Protein AF-A0A094ZV57-F1 (afdb_monomer_lite)

InterPro domains:
  IPR001372 Dynein light chain, type 1/2 [PF01221] (10-72)
  IPR001372 Dynein light chain, type 1/2 [PF01221] (74-136)
  IPR001372 Dynein light chain, type 1/2 [PF01221] (148-206)
  IPR001372 Dynein light chain, type 1/2 [PTHR11886] (74-136)
  IPR001372 Dynein light chain, type 1/2 [SM01375] (4-69)
  IPR001372 Dynein light chain, type 1/2 [SM01375] (70-136)
  IPR001372 Dynein light chain, type 1/2 [SM01375] (144-217)
  IPR037177 Dynein light chain superfamily [G3DSA:3.30.740.10] (4-72)
  IPR037177 Dynein light chain superfamily [G3DSA:3.30.740.10] (73-140)
  IPR037177 Dyne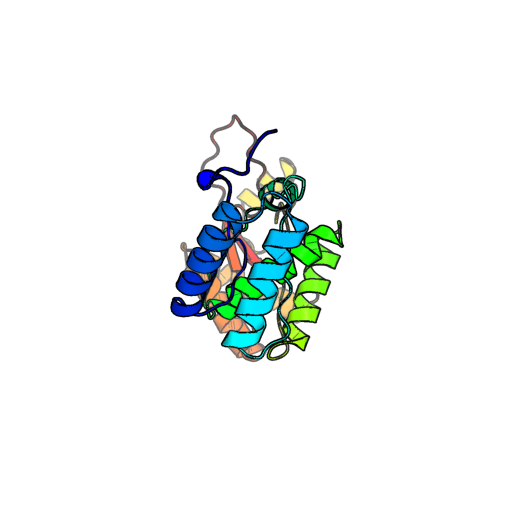in light chain superfamily [G3DSA:3.30.740.10] (144-224)
  IPR037177 Dynein light chain superfamily [SSF54648] (6-69)
  IPR037177 Dynein light chain superfamily [SSF54648] (68-136)
  IPR037177 Dynein light chain superfamily [SSF54648] (143-209)

Radius of gyration: 25.22 Å; chains: 1; bounding box: 66×38×66 Å

Foldseek 3Di:
DDQDDPVNDDPDDDPDPPVVVVVLNVLLVVLSVPDRDQVSSQVSSQVVSCVVPVDNDGGGGDPPPPCVVVVVDDDDDPDDPDDPVVVVVLVVLLVVLVVVDPDQVSSQVSSLVVCVVPHPHDDGGGGDPFPDDDDDPVNVVVCVVDPWDDDPDDPDDPVVVVVLRVQLSVLVVVDPDQVSSQVSSQVVCCVVPNRDDGWGKDQGRGDDPPPDDDDDGDSDIDIDD

Organism: Schistosoma haematobium (NCBI:txid6185)

Structure (mmCIF, N/CA/C/O backbone):
data_AF-A0A094ZV57-F1
#
_entry.id   AF-A0A094ZV57-F1
#
loop_
_atom_site.group_PDB
_atom_site.id
_atom_site.type_symbol
_atom_site.label_atom_id
_atom_site.label_alt_id
_atom_site.label_comp_id
_atom_site.label_asym_id
_atom_site.label_entity_id
_atom_site.label_seq_id
_atom_site.pdbx_PDB_ins_code
_atom_site.Cartn_x
_atom_site.Cartn_y
_atom_site.Cartn_z
_atom_site.occupancy
_atom_site.B_iso_or_equiv
_atom_site.auth_seq_id
_atom_site.auth_comp_id
_atom_site.auth_asym_id
_atom_site.auth_atom_id
_atom_site.pdbx_PDB_model_num
ATOM 1 N N . MET A 1 1 ? 16.647 7.684 -41.191 1.00 35.81 1 MET A N 1
ATOM 2 C CA . MET A 1 1 ? 16.929 6.859 -39.999 1.00 35.81 1 MET A CA 1
ATOM 3 C C . MET A 1 1 ? 16.888 7.771 -38.785 1.00 35.81 1 MET A C 1
ATOM 5 O O . MET A 1 1 ? 17.666 8.713 -38.724 1.00 35.81 1 MET A O 1
ATOM 9 N N . VAL A 1 2 ? 15.904 7.596 -37.900 1.00 41.75 2 VAL A N 1
ATOM 10 C CA . VAL A 1 2 ? 15.752 8.442 -36.704 1.00 41.75 2 VAL A CA 1
ATOM 11 C C . VAL A 1 2 ? 16.671 7.876 -35.622 1.00 41.75 2 VAL A C 1
ATOM 13 O O . VAL A 1 2 ? 16.374 6.833 -35.033 1.00 41.75 2 VAL A O 1
ATOM 16 N N . GLY A 1 3 ? 17.827 8.516 -35.438 1.00 44.94 3 GLY A N 1
ATOM 17 C CA . GLY A 1 3 ? 18.770 8.198 -34.366 1.00 44.94 3 GLY A CA 1
ATOM 18 C C . GLY A 1 3 ? 18.161 8.488 -32.993 1.00 44.94 3 GLY A C 1
ATOM 19 O O . GLY A 1 3 ? 17.380 9.428 -32.846 1.00 44.94 3 GLY A O 1
ATOM 20 N N . ILE A 1 4 ? 18.499 7.659 -32.005 1.00 48.25 4 ILE A N 1
ATOM 21 C CA . ILE A 1 4 ? 18.080 7.826 -30.606 1.00 48.25 4 ILE A CA 1
ATOM 22 C C . ILE A 1 4 ? 18.728 9.110 -30.078 1.00 48.25 4 ILE A C 1
ATOM 24 O O . ILE A 1 4 ? 19.955 9.231 -30.099 1.00 48.25 4 ILE A O 1
ATOM 28 N N . LYS A 1 5 ? 17.936 10.093 -29.634 1.00 53.34 5 LYS A N 1
ATOM 29 C CA . LYS A 1 5 ? 18.487 11.325 -29.059 1.00 53.34 5 LYS A CA 1
ATOM 30 C C . LYS A 1 5 ? 18.813 11.096 -27.587 1.00 53.34 5 LYS A C 1
ATOM 32 O O . LYS A 1 5 ? 18.112 10.388 -26.875 1.00 53.34 5 LYS A O 1
ATOM 37 N N . GLN A 1 6 ? 19.866 11.751 -27.102 1.00 46.97 6 GLN A N 1
ATOM 38 C CA . GLN A 1 6 ? 20.296 11.672 -25.698 1.00 46.97 6 GLN A CA 1
ATOM 39 C C . GLN A 1 6 ? 19.201 12.107 -24.699 1.00 46.97 6 GLN A C 1
ATOM 41 O O . GLN A 1 6 ? 19.226 11.685 -23.545 1.00 46.97 6 GLN A O 1
ATOM 46 N N . SER A 1 7 ? 18.240 12.923 -25.144 1.00 47.16 7 SER A N 1
ATOM 47 C CA . SER A 1 7 ? 17.055 13.349 -24.389 1.00 47.16 7 SER A CA 1
ATOM 48 C C . SER A 1 7 ? 16.054 12.231 -24.099 1.00 47.16 7 SER A C 1
ATOM 50 O O . SER A 1 7 ? 15.241 12.379 -23.193 1.00 47.16 7 SER A O 1
ATOM 52 N N . ASP A 1 8 ? 16.116 11.125 -24.840 1.00 49.31 8 ASP A N 1
ATOM 53 C CA . ASP A 1 8 ? 15.083 10.083 -24.836 1.00 49.31 8 ASP A CA 1
ATOM 54 C C . ASP A 1 8 ? 15.436 8.943 -23.860 1.00 49.31 8 ASP A C 1
ATOM 56 O O . ASP A 1 8 ? 14.748 7.928 -23.767 1.00 49.31 8 ASP A O 1
ATOM 60 N N . MET A 1 9 ? 16.536 9.101 -23.116 1.00 52.50 9 MET A N 1
ATOM 61 C CA . MET A 1 9 ? 17.065 8.100 -22.198 1.00 52.50 9 MET A CA 1
ATOM 62 C C . MET A 1 9 ? 16.491 8.287 -20.790 1.00 52.50 9 MET A C 1
ATOM 64 O O . MET A 1 9 ? 16.981 9.106 -20.009 1.00 52.50 9 MET A O 1
ATOM 68 N N . LEU A 1 10 ? 15.502 7.469 -20.430 1.00 51.91 10 LEU A N 1
ATOM 69 C CA . LEU A 1 10 ? 15.003 7.364 -19.059 1.00 51.91 10 LEU A CA 1
ATOM 70 C C . LEU A 1 10 ? 15.534 6.092 -18.374 1.00 51.91 10 LEU A C 1
ATOM 72 O O . LEU A 1 10 ? 15.203 4.972 -18.750 1.00 51.91 10 LEU A O 1
ATOM 76 N N . ILE A 1 11 ? 16.355 6.269 -17.334 1.00 53.94 11 ILE A N 1
ATOM 77 C CA . ILE A 1 11 ? 16.794 5.185 -16.439 1.00 53.94 11 ILE A CA 1
ATOM 78 C C . ILE A 1 11 ? 15.712 5.027 -15.368 1.00 53.94 11 ILE A C 1
ATOM 80 O O . ILE A 1 11 ? 15.661 5.825 -14.437 1.00 53.94 11 ILE A O 1
ATOM 84 N N . ILE A 1 12 ? 14.813 4.051 -15.525 1.00 50.84 12 ILE A N 1
ATOM 85 C CA . ILE A 1 12 ? 13.567 4.008 -14.731 1.00 50.84 12 ILE A CA 1
ATOM 86 C C . ILE A 1 12 ? 13.587 3.061 -13.536 1.00 50.84 12 ILE A C 1
ATOM 88 O O . ILE A 1 12 ? 12.761 3.208 -12.640 1.00 50.84 12 ILE A O 1
ATOM 92 N N . LYS A 1 13 ? 14.554 2.153 -13.415 1.00 46.62 13 LYS A N 1
ATOM 93 C CA . LYS A 1 13 ? 14.667 1.388 -12.172 1.00 46.62 13 LYS A CA 1
ATOM 94 C C . LYS A 1 13 ? 16.073 0.883 -11.946 1.00 46.62 13 LYS A C 1
ATOM 96 O O . LYS A 1 13 ? 16.538 -0.034 -12.608 1.00 46.62 13 LYS A O 1
ATOM 101 N N . CYS A 1 14 ? 16.726 1.495 -10.976 1.00 49.16 14 CYS A N 1
ATOM 102 C CA . CYS A 1 14 ? 18.024 1.091 -10.495 1.00 49.16 14 CYS A CA 1
ATOM 103 C C . CYS A 1 14 ? 17.973 1.290 -8.980 1.00 49.16 14 CYS A C 1
ATOM 105 O O . CYS A 1 14 ? 18.243 2.387 -8.498 1.00 49.16 14 CYS A O 1
ATOM 107 N N . ASN A 1 15 ? 17.580 0.245 -8.238 1.00 48.41 15 ASN A N 1
ATOM 108 C CA . ASN A 1 15 ? 17.811 0.172 -6.791 1.00 48.41 15 ASN A CA 1
ATOM 109 C C . ASN A 1 15 ? 19.320 -0.011 -6.565 1.00 48.41 15 ASN A C 1
ATOM 111 O O . ASN A 1 15 ? 19.806 -1.096 -6.276 1.00 48.41 15 ASN A O 1
ATOM 115 N N . ILE A 1 16 ? 20.070 1.028 -6.903 1.00 58.53 16 ILE A N 1
ATOM 116 C CA . ILE A 1 16 ? 21.488 0.991 -7.216 1.00 58.53 16 ILE A CA 1
ATOM 117 C C . ILE A 1 16 ? 22.119 2.227 -6.568 1.00 58.53 16 ILE A C 1
ATOM 119 O O . ILE A 1 16 ? 21.591 3.336 -6.691 1.00 58.53 16 ILE A O 1
ATOM 123 N N . GLN A 1 17 ? 23.264 2.037 -5.911 1.00 60.12 17 GLN A N 1
ATOM 124 C CA . GLN A 1 17 ? 24.046 3.106 -5.285 1.00 60.12 17 GLN A CA 1
ATOM 125 C C . GLN A 1 17 ? 24.441 4.194 -6.306 1.00 60.12 17 GLN A C 1
ATOM 127 O O . GLN A 1 17 ? 24.678 3.906 -7.480 1.00 60.12 17 GLN A O 1
ATOM 132 N N . ASN A 1 18 ? 24.538 5.455 -5.865 1.00 63.25 18 ASN A N 1
ATOM 133 C CA . ASN A 1 18 ? 24.766 6.628 -6.732 1.00 63.25 18 ASN A CA 1
ATOM 134 C C . ASN A 1 18 ? 25.949 6.473 -7.715 1.00 63.25 18 ASN A C 1
ATOM 136 O O . ASN A 1 18 ? 25.890 6.961 -8.844 1.00 63.25 18 ASN A O 1
ATOM 140 N N . GLU A 1 19 ? 27.005 5.765 -7.321 1.00 69.38 19 GLU A N 1
ATOM 141 C CA . GLU A 1 19 ? 28.213 5.548 -8.130 1.00 69.38 19 GLU A CA 1
ATOM 142 C C . GLU A 1 19 ? 27.947 4.707 -9.386 1.00 69.38 19 GLU A C 1
ATOM 144 O O . GLU A 1 19 ? 28.378 5.044 -10.492 1.00 69.38 19 GLU A O 1
ATOM 149 N N . MET A 1 20 ? 27.153 3.652 -9.243 1.00 72.94 20 MET A N 1
ATOM 150 C CA . MET A 1 20 ? 26.770 2.767 -10.340 1.00 72.94 20 MET A CA 1
ATOM 151 C C . MET A 1 20 ? 25.837 3.477 -11.341 1.00 72.94 20 MET A C 1
ATOM 153 O O . MET A 1 20 ? 25.900 3.216 -12.546 1.00 72.94 20 MET A O 1
ATOM 157 N N . GLN A 1 21 ? 25.021 4.438 -10.881 1.00 70.12 21 GLN A N 1
ATOM 158 C CA . GLN A 1 21 ? 24.215 5.282 -11.773 1.00 70.12 21 GLN A CA 1
ATOM 159 C C . GLN A 1 21 ? 25.088 6.181 -12.660 1.00 70.12 21 GLN A C 1
ATOM 161 O O . GLN A 1 21 ? 24.798 6.369 -13.845 1.00 70.12 21 GLN A O 1
ATOM 166 N N . CYS A 1 22 ? 26.168 6.739 -12.113 1.00 72.69 22 CYS A N 1
ATOM 167 C CA . CYS A 1 22 ? 27.136 7.509 -12.894 1.00 72.69 22 CYS A CA 1
ATOM 168 C C . CYS A 1 22 ? 27.834 6.623 -13.934 1.00 72.69 22 CYS A C 1
ATOM 170 O O . CYS A 1 22 ? 27.978 7.021 -15.095 1.00 72.69 22 CYS A O 1
ATOM 172 N N . TYR A 1 23 ? 28.196 5.396 -13.550 1.00 82.94 23 TYR A N 1
ATOM 173 C CA . TYR A 1 23 ? 28.843 4.443 -14.445 1.00 82.94 23 TYR A CA 1
ATOM 174 C C . TYR A 1 23 ? 27.938 4.012 -15.607 1.00 82.94 23 TYR A C 1
ATOM 176 O O . TYR A 1 23 ? 28.356 4.080 -16.766 1.00 82.94 23 TYR A O 1
ATOM 184 N N . VAL A 1 24 ? 26.678 3.650 -15.339 1.00 79.69 24 VAL A N 1
ATOM 185 C CA . VAL A 1 24 ? 25.749 3.238 -16.404 1.00 79.69 24 VAL A CA 1
ATOM 186 C C . VAL A 1 24 ? 25.448 4.391 -17.364 1.00 79.69 24 VAL A C 1
ATOM 188 O O . VAL A 1 24 ? 25.466 4.188 -18.576 1.00 79.69 24 VAL A O 1
ATOM 191 N N . LYS A 1 25 ? 25.293 5.629 -16.869 1.00 78.25 25 LYS A N 1
ATOM 192 C CA . LYS A 1 25 ? 25.127 6.821 -17.724 1.00 78.25 25 LYS A CA 1
ATOM 193 C C . LYS A 1 25 ? 26.313 7.008 -18.671 1.00 78.25 25 LYS A C 1
ATOM 195 O O . LYS A 1 25 ? 26.113 7.245 -19.862 1.00 78.25 25 LYS A O 1
ATOM 200 N N . MET A 1 26 ? 27.542 6.855 -18.171 1.00 83.25 26 MET A N 1
ATOM 201 C CA . MET A 1 26 ? 28.744 6.906 -19.008 1.00 83.25 26 MET A CA 1
ATOM 202 C C . MET A 1 26 ? 28.748 5.782 -20.059 1.00 83.25 26 MET A C 1
ATOM 204 O O . MET A 1 26 ? 29.102 6.023 -21.216 1.00 83.25 26 MET A O 1
ATOM 208 N N . LEU A 1 27 ? 28.377 4.553 -19.684 1.00 85.75 27 LEU A N 1
ATOM 209 C CA . LEU A 1 27 ? 28.324 3.426 -20.618 1.00 85.75 27 LEU A CA 1
ATOM 210 C C . LEU A 1 27 ? 27.307 3.652 -21.732 1.00 85.75 27 LEU A C 1
ATOM 212 O O . LEU A 1 27 ? 27.647 3.424 -22.892 1.00 85.75 27 LEU A O 1
ATOM 216 N N . VAL A 1 28 ? 26.114 4.156 -21.410 1.00 80.25 28 VAL A N 1
ATOM 217 C CA . VAL A 1 28 ? 25.091 4.443 -22.421 1.00 80.25 28 VAL A CA 1
ATOM 218 C C . VAL A 1 28 ? 25.575 5.521 -23.388 1.00 80.25 28 VAL A C 1
ATOM 220 O O . VAL A 1 28 ? 25.486 5.336 -24.598 1.00 80.25 28 VAL A O 1
ATOM 223 N N . GLN A 1 29 ? 26.186 6.602 -22.891 1.00 79.69 29 GLN A N 1
ATOM 224 C CA . GLN A 1 29 ? 26.761 7.642 -23.755 1.00 79.69 29 GLN A CA 1
ATOM 225 C C . GLN A 1 29 ? 27.824 7.089 -24.714 1.00 79.69 29 GLN A C 1
ATOM 227 O O . GLN A 1 29 ? 27.897 7.509 -25.868 1.00 79.69 29 GLN A O 1
ATOM 232 N N . LYS A 1 30 ? 28.657 6.149 -24.254 1.00 86.19 30 LYS A N 1
ATOM 233 C CA . LYS A 1 30 ? 29.658 5.484 -25.101 1.00 86.19 30 LYS A CA 1
ATOM 234 C C . LYS A 1 30 ? 29.014 4.541 -26.118 1.00 86.19 30 LYS A C 1
ATOM 236 O O . LYS A 1 30 ? 29.472 4.499 -27.254 1.00 86.19 30 LYS A O 1
ATOM 241 N N . ALA A 1 31 ? 27.974 3.812 -25.719 1.00 84.81 31 ALA A N 1
ATOM 242 C CA . ALA A 1 31 ? 27.255 2.881 -26.580 1.00 84.81 31 ALA A CA 1
ATOM 243 C C . ALA A 1 31 ? 26.545 3.613 -27.727 1.00 84.81 31 ALA A C 1
ATOM 245 O O . ALA A 1 31 ? 26.743 3.266 -28.884 1.00 84.81 31 ALA A O 1
ATOM 246 N N . MET A 1 32 ? 25.817 4.688 -27.413 1.00 76.44 32 MET A N 1
ATOM 247 C CA . MET A 1 32 ? 25.068 5.506 -28.380 1.00 76.44 32 MET A CA 1
ATOM 248 C C . MET A 1 32 ? 25.953 6.194 -29.422 1.00 76.44 32 MET A C 1
ATOM 250 O O . MET A 1 32 ? 25.512 6.459 -30.531 1.00 76.44 32 MET A O 1
ATOM 254 N N . LYS A 1 33 ? 27.210 6.500 -29.079 1.00 82.50 33 LYS A N 1
ATOM 255 C CA . LYS A 1 33 ? 28.175 7.068 -30.035 1.00 82.50 33 LYS A CA 1
ATOM 256 C C . LYS A 1 33 ? 28.746 6.034 -31.002 1.00 82.50 33 LYS A C 1
ATOM 258 O O . LYS A 1 33 ? 29.392 6.418 -31.971 1.00 82.50 33 LYS A O 1
ATOM 263 N N . ARG A 1 34 ? 28.607 4.746 -30.686 1.00 83.38 34 ARG A N 1
ATOM 264 C CA . ARG A 1 34 ? 29.316 3.656 -31.361 1.00 83.38 34 ARG A CA 1
ATOM 265 C C . ARG A 1 34 ? 28.388 2.695 -32.094 1.00 83.38 34 ARG A C 1
ATOM 267 O O . ARG A 1 34 ? 28.832 2.085 -33.058 1.00 83.38 34 ARG A O 1
ATOM 274 N N . TYR A 1 35 ? 27.153 2.553 -31.630 1.00 83.44 35 TYR A N 1
ATOM 275 C CA . TYR A 1 35 ? 26.200 1.579 -32.138 1.00 83.44 35 TYR A CA 1
ATOM 276 C C . TYR A 1 35 ? 24.862 2.259 -32.412 1.00 83.44 35 TYR A C 1
ATOM 278 O O . TYR A 1 35 ? 24.363 3.014 -31.575 1.00 83.44 35 TYR A O 1
ATOM 286 N N . GLU A 1 36 ? 24.292 1.974 -33.579 1.00 77.38 36 GLU A N 1
ATOM 287 C CA . GLU A 1 36 ? 22.970 2.465 -33.986 1.00 77.38 36 GLU A CA 1
ATOM 288 C C . GLU A 1 36 ? 21.865 1.441 -33.682 1.00 77.38 36 GLU A C 1
ATOM 290 O O . GLU A 1 36 ? 20.715 1.819 -33.447 1.00 77.38 36 GLU A O 1
ATOM 295 N N . GLU A 1 37 ? 22.228 0.156 -33.628 1.00 76.06 37 GLU A N 1
ATOM 296 C CA . GLU A 1 37 ? 21.326 -0.961 -33.365 1.00 76.06 37 GLU A CA 1
ATOM 297 C C . GLU A 1 37 ? 21.110 -1.180 -31.861 1.00 76.06 37 GLU A C 1
ATOM 299 O O . GLU A 1 37 ? 22.048 -1.352 -31.076 1.00 76.06 37 GLU A O 1
ATOM 304 N N . GLU A 1 38 ? 19.846 -1.249 -31.445 1.00 77.19 38 GLU A N 1
ATOM 305 C CA . GLU A 1 38 ? 19.438 -1.354 -30.034 1.00 77.19 38 GLU A CA 1
ATOM 306 C C . GLU A 1 38 ? 20.032 -2.590 -29.343 1.00 77.19 38 GLU A C 1
ATOM 308 O O . GLU A 1 38 ? 20.464 -2.540 -28.188 1.00 77.19 38 GLU A O 1
ATOM 313 N N . ARG A 1 39 ? 20.124 -3.700 -30.083 1.00 76.50 39 ARG A N 1
ATOM 314 C CA . ARG A 1 39 ? 20.696 -4.960 -29.599 1.00 76.50 39 ARG A CA 1
ATOM 315 C C . ARG A 1 39 ? 22.183 -4.833 -29.271 1.00 76.50 39 ARG A C 1
ATOM 317 O O . ARG A 1 39 ? 22.650 -5.418 -28.291 1.00 76.50 39 ARG A O 1
ATOM 324 N N . GLU A 1 40 ? 22.930 -4.076 -30.067 1.00 82.12 40 GLU A N 1
ATOM 325 C CA . GLU A 1 40 ? 24.364 -3.864 -29.860 1.00 82.12 40 GLU A CA 1
ATOM 326 C C . GLU A 1 40 ? 24.616 -2.959 -28.656 1.00 82.12 40 GLU A C 1
ATOM 328 O O . GLU A 1 40 ? 25.483 -3.241 -27.826 1.00 82.12 40 GLU A O 1
ATOM 333 N N . VAL A 1 41 ? 23.790 -1.924 -28.503 1.00 83.12 41 VAL A N 1
ATOM 334 C CA . VAL A 1 41 ? 23.802 -1.029 -27.343 1.00 83.12 41 VAL A CA 1
ATOM 335 C C . VAL A 1 41 ? 23.555 -1.815 -26.055 1.00 83.12 41 VAL A C 1
ATOM 337 O O . VAL A 1 41 ? 24.343 -1.708 -25.112 1.00 83.12 41 VAL A O 1
ATOM 340 N N . ALA A 1 42 ? 22.495 -2.630 -26.020 1.00 81.38 42 ALA A N 1
ATOM 341 C CA . ALA A 1 42 ? 22.145 -3.445 -24.858 1.00 81.38 42 ALA A CA 1
ATOM 342 C C . ALA A 1 42 ? 23.267 -4.431 -24.500 1.00 81.38 42 ALA A C 1
ATOM 344 O O . ALA A 1 42 ? 23.658 -4.547 -23.337 1.00 81.38 42 ALA A O 1
ATOM 345 N N . THR A 1 43 ? 23.835 -5.093 -25.513 1.00 82.69 43 THR A N 1
ATOM 346 C CA . THR A 1 43 ? 24.943 -6.042 -25.339 1.00 82.69 43 THR A CA 1
ATOM 347 C C . THR A 1 43 ? 26.181 -5.347 -24.776 1.00 82.69 43 THR A C 1
ATOM 349 O O . THR A 1 43 ? 26.788 -5.838 -23.826 1.00 82.69 43 THR A O 1
ATOM 352 N N . TYR A 1 44 ? 26.539 -4.178 -25.310 1.00 87.00 44 TYR A N 1
ATOM 353 C CA . TYR A 1 44 ? 27.698 -3.417 -24.852 1.00 87.00 44 TYR A CA 1
ATOM 354 C C . TYR A 1 44 ? 27.564 -2.978 -23.390 1.00 87.00 44 TYR A C 1
ATOM 356 O O . TYR A 1 44 ? 28.511 -3.128 -22.615 1.00 87.00 44 TYR A O 1
ATOM 364 N N . ILE A 1 45 ? 26.399 -2.446 -23.009 1.00 85.81 45 ILE A N 1
ATOM 365 C CA . ILE A 1 45 ? 26.146 -2.012 -21.631 1.00 85.81 45 ILE A CA 1
ATOM 366 C C . ILE A 1 45 ? 26.186 -3.222 -20.700 1.00 85.81 45 ILE A C 1
ATOM 368 O O . ILE A 1 45 ? 26.930 -3.190 -19.722 1.00 85.81 45 ILE A O 1
ATOM 372 N N . LYS A 1 46 ? 25.471 -4.304 -21.040 1.00 84.88 46 LYS A N 1
ATOM 373 C CA . LYS A 1 46 ? 25.434 -5.544 -20.254 1.00 84.88 46 LYS A CA 1
ATOM 374 C C . LYS A 1 46 ? 26.830 -6.096 -19.983 1.00 84.88 46 LYS A C 1
ATOM 376 O O . LYS A 1 46 ? 27.198 -6.266 -18.830 1.00 84.88 46 LYS A O 1
ATOM 381 N N . VAL A 1 47 ? 27.634 -6.313 -21.026 1.00 85.38 47 VAL A N 1
ATOM 382 C CA . VAL A 1 47 ? 28.975 -6.912 -20.892 1.00 85.38 47 VAL A CA 1
ATOM 383 C C . VAL A 1 47 ? 29.872 -6.089 -19.965 1.00 85.38 47 VAL A C 1
ATOM 385 O O . VAL A 1 47 ? 30.630 -6.641 -19.170 1.00 85.38 47 VAL A O 1
ATOM 388 N N . ARG A 1 48 ? 29.802 -4.758 -20.052 1.00 88.56 48 ARG A N 1
ATOM 389 C CA . ARG A 1 48 ? 30.628 -3.874 -19.220 1.00 88.56 48 ARG A CA 1
ATOM 390 C C . ARG A 1 48 ? 30.132 -3.770 -17.792 1.00 88.56 48 ARG A C 1
ATOM 392 O O . ARG A 1 48 ? 30.954 -3.646 -16.892 1.00 88.56 48 ARG A O 1
ATOM 399 N N . PHE A 1 49 ? 28.826 -3.837 -17.591 1.00 85.50 49 PHE A N 1
ATOM 400 C CA . PHE A 1 49 ? 28.240 -3.797 -16.264 1.00 85.50 49 PHE A CA 1
ATOM 401 C C . PHE A 1 49 ? 28.475 -5.119 -15.513 1.00 85.50 49 PHE A C 1
ATOM 403 O O . PHE A 1 49 ? 28.994 -5.085 -14.400 1.00 85.50 49 PHE A O 1
ATOM 410 N N . ASP A 1 50 ? 28.246 -6.268 -16.161 1.00 83.19 50 ASP A N 1
ATOM 411 C CA . ASP A 1 50 ? 28.538 -7.6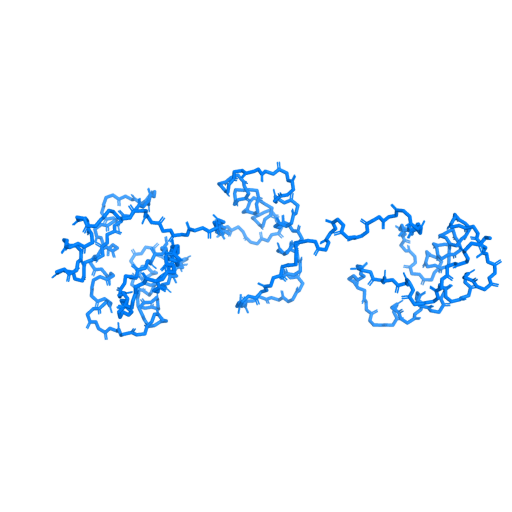08 -15.619 1.00 83.19 50 ASP A CA 1
ATOM 412 C C . ASP A 1 50 ? 30.021 -7.749 -15.238 1.00 83.19 50 ASP A C 1
ATOM 414 O O . ASP A 1 50 ? 30.357 -8.232 -14.160 1.00 83.19 50 ASP A O 1
ATOM 418 N N . SER A 1 51 ? 30.932 -7.266 -16.092 1.00 85.38 51 SER A N 1
ATOM 419 C CA . SER A 1 51 ? 32.373 -7.315 -15.814 1.00 85.38 51 SER A CA 1
ATOM 420 C C . SER A 1 51 ? 32.800 -6.427 -14.644 1.00 85.38 51 SER A C 1
ATOM 422 O O . SER A 1 51 ? 33.836 -6.701 -14.041 1.00 85.38 51 SER A O 1
ATOM 424 N N . HIS A 1 52 ? 32.077 -5.338 -14.372 1.00 83.94 52 HIS A N 1
ATOM 425 C CA . HIS A 1 52 ? 32.462 -4.360 -13.355 1.00 83.94 52 HIS A CA 1
ATOM 426 C C . HIS A 1 52 ? 31.839 -4.661 -11.987 1.00 83.94 52 HIS A C 1
ATOM 428 O O . HIS A 1 52 ? 32.468 -4.383 -10.971 1.00 83.94 52 HIS A O 1
ATOM 434 N N . TYR A 1 53 ? 30.647 -5.266 -11.959 1.00 81.69 53 TYR A N 1
ATOM 435 C CA . TYR A 1 53 ? 29.896 -5.534 -10.727 1.00 81.69 53 TYR A CA 1
ATOM 436 C C . TYR A 1 53 ? 29.645 -7.022 -10.437 1.00 81.69 53 TYR A C 1
ATOM 438 O O . TYR A 1 53 ? 29.010 -7.328 -9.440 1.00 81.69 53 TYR A O 1
ATOM 446 N N . GLN A 1 54 ? 30.151 -7.946 -11.263 1.00 69.12 54 GLN A N 1
ATOM 447 C CA . GLN A 1 54 ? 30.129 -9.411 -11.062 1.00 69.12 54 GLN A CA 1
ATOM 448 C C . GLN A 1 54 ? 28.748 -10.080 -10.906 1.00 69.12 54 GLN A C 1
ATOM 450 O O . GLN A 1 54 ? 28.672 -11.282 -10.661 1.00 69.12 54 GLN A O 1
ATOM 455 N N . GLU A 1 55 ? 27.655 -9.355 -11.116 1.00 64.94 55 GLU A N 1
ATOM 456 C CA . GLU A 1 55 ? 26.298 -9.906 -11.079 1.00 64.94 55 GLU A CA 1
ATOM 457 C C . GLU A 1 55 ? 25.750 -10.128 -12.499 1.00 64.94 55 GLU A C 1
ATOM 459 O O . GLU A 1 55 ? 26.199 -9.511 -13.464 1.00 64.94 55 GLU A O 1
ATOM 464 N N . TYR A 1 56 ? 24.793 -11.047 -12.652 1.00 66.06 56 TYR A N 1
ATOM 465 C CA . TYR A 1 56 ? 24.152 -11.339 -13.939 1.00 66.06 56 TYR A CA 1
ATOM 466 C C . TYR A 1 56 ? 23.083 -10.280 -14.256 1.00 66.06 56 TYR A C 1
ATOM 468 O O . TYR A 1 56 ? 21.901 -10.481 -13.973 1.00 66.06 56 TYR A O 1
ATOM 476 N N . TRP A 1 57 ? 23.466 -9.159 -14.870 1.00 73.19 57 TRP A N 1
ATOM 477 C CA . TRP A 1 57 ? 22.535 -8.066 -15.161 1.00 73.19 57 TRP A CA 1
ATOM 478 C C . TRP A 1 57 ? 21.758 -8.284 -16.453 1.00 73.19 57 TRP A C 1
ATOM 480 O O . TRP A 1 57 ? 22.266 -8.807 -17.446 1.00 73.19 57 TRP A O 1
ATOM 490 N N . GLN A 1 58 ? 20.514 -7.823 -16.484 1.00 64.00 58 GLN A N 1
ATOM 491 C CA . GLN A 1 58 ? 19.735 -7.741 -17.717 1.00 64.00 58 GLN A CA 1
ATOM 492 C C . GLN A 1 58 ? 19.712 -6.290 -18.203 1.00 64.00 58 GLN A C 1
ATOM 494 O O . GLN A 1 58 ? 19.453 -5.373 -17.429 1.00 64.00 58 GLN A O 1
ATOM 499 N N . CYS A 1 59 ? 20.000 -6.081 -19.489 1.00 71.50 59 CYS A N 1
ATOM 500 C CA . CYS A 1 59 ? 19.946 -4.772 -20.133 1.00 71.50 59 CYS A CA 1
ATOM 501 C C . CYS A 1 59 ? 18.953 -4.835 -21.293 1.00 71.50 59 CYS A C 1
ATOM 503 O O . CYS A 1 59 ? 19.093 -5.682 -22.176 1.00 71.50 59 CYS A O 1
ATOM 505 N N . ILE A 1 60 ? 17.957 -3.952 -21.272 1.00 69.50 60 ILE A N 1
ATOM 506 C CA . ILE A 1 60 ? 16.916 -3.851 -22.296 1.00 69.50 60 ILE A CA 1
ATOM 507 C C . ILE A 1 60 ? 16.994 -2.446 -22.897 1.00 69.50 60 ILE A C 1
ATOM 509 O O . ILE A 1 60 ? 17.035 -1.458 -22.165 1.00 69.50 60 ILE A O 1
ATOM 513 N N . VAL A 1 61 ? 17.033 -2.365 -24.226 1.00 72.31 61 VAL A N 1
ATOM 514 C CA . VAL A 1 61 ? 17.070 -1.119 -25.005 1.00 72.31 61 VAL A CA 1
ATOM 515 C C . VAL A 1 61 ? 16.042 -1.260 -26.124 1.00 72.31 61 VAL A C 1
ATOM 517 O O . VAL A 1 61 ? 16.070 -2.266 -26.827 1.00 72.31 61 VAL A O 1
ATOM 520 N N . GLY A 1 62 ? 15.137 -0.290 -26.281 1.00 62.88 62 GLY A N 1
ATOM 521 C CA . GLY A 1 62 ? 14.134 -0.324 -27.348 1.00 62.88 62 GLY A CA 1
ATOM 522 C C . GLY A 1 62 ? 13.327 0.967 -27.490 1.00 62.88 62 GLY A C 1
ATOM 523 O O . GLY A 1 62 ? 12.900 1.534 -26.488 1.00 62.88 62 GLY A O 1
ATOM 524 N N . LYS A 1 63 ? 13.075 1.410 -28.729 1.00 56.06 63 LYS A N 1
ATOM 525 C CA . LYS A 1 63 ? 12.196 2.550 -29.081 1.00 56.06 63 LYS A CA 1
ATOM 526 C C . LYS A 1 63 ? 10.702 2.254 -28.913 1.00 56.06 63 LYS A C 1
ATOM 528 O O . LYS A 1 63 ? 9.915 3.178 -28.750 1.00 56.06 63 LYS A O 1
ATOM 533 N N . HIS A 1 64 ? 10.320 0.975 -28.963 1.00 50.03 64 HIS A N 1
ATOM 534 C CA . HIS A 1 64 ? 8.937 0.490 -28.818 1.00 50.03 64 HIS A CA 1
ATOM 535 C C . HIS A 1 64 ? 8.652 -0.153 -27.458 1.00 50.03 64 HIS A C 1
ATOM 537 O O . HIS A 1 64 ? 7.608 -0.775 -27.271 1.00 50.03 64 HIS A O 1
ATOM 543 N N . PHE A 1 65 ? 9.558 0.009 -26.494 1.00 50.62 65 PHE A N 1
ATOM 544 C CA . PHE A 1 65 ? 9.199 -0.183 -25.097 1.00 50.62 65 PHE A CA 1
ATOM 545 C C . PHE A 1 65 ? 8.355 1.029 -24.697 1.00 50.62 65 PHE A C 1
ATOM 547 O O . PHE A 1 65 ? 8.882 2.037 -24.229 1.00 50.62 65 PHE A O 1
ATOM 554 N N . ASP A 1 66 ? 7.056 0.974 -25.002 1.00 40.00 66 ASP A N 1
ATOM 555 C CA . ASP A 1 66 ? 6.115 2.029 -24.647 1.00 40.00 66 ASP A CA 1
ATOM 556 C C . ASP A 1 66 ? 6.036 2.124 -23.127 1.00 40.00 66 ASP A C 1
ATOM 558 O O . ASP A 1 66 ? 5.320 1.385 -22.449 1.00 40.00 66 ASP A O 1
ATOM 562 N N . TRP A 1 67 ? 6.844 3.023 -22.577 1.00 43.72 67 TRP A N 1
ATOM 563 C CA . TRP A 1 67 ? 6.912 3.211 -21.143 1.00 43.72 67 TRP A CA 1
ATOM 564 C C . TRP A 1 67 ? 5.766 4.053 -20.600 1.00 43.72 67 TRP A C 1
ATOM 566 O O . TRP A 1 67 ? 5.541 4.120 -19.390 1.00 43.72 67 TRP A O 1
ATOM 576 N N . THR A 1 68 ? 5.000 4.659 -21.504 1.00 40.75 68 THR A N 1
ATOM 577 C CA . THR A 1 68 ? 3.766 5.367 -21.183 1.00 40.75 68 THR A CA 1
ATOM 578 C C . THR A 1 68 ? 2.745 4.419 -20.563 1.00 40.75 68 THR A C 1
ATOM 580 O O . THR A 1 68 ? 1.987 4.842 -19.695 1.00 40.75 68 THR A O 1
ATOM 583 N N . ILE A 1 69 ? 2.814 3.118 -20.878 1.00 43.41 69 ILE A N 1
ATOM 584 C CA . ILE A 1 69 ? 1.961 2.086 -20.272 1.00 43.41 69 ILE A CA 1
ATOM 585 C C . ILE A 1 69 ? 2.237 1.915 -18.764 1.00 43.41 69 ILE A C 1
ATOM 587 O O . ILE A 1 69 ? 1.322 1.577 -18.020 1.00 43.41 69 ILE A O 1
ATOM 591 N N . MET A 1 70 ? 3.435 2.241 -18.257 1.00 43.25 70 MET A N 1
ATOM 592 C CA . MET A 1 70 ? 3.643 2.355 -16.800 1.00 43.25 70 MET A CA 1
ATOM 593 C C . MET A 1 70 ? 3.295 3.728 -16.224 1.00 43.25 70 MET A C 1
ATOM 595 O O . MET A 1 70 ? 3.175 3.877 -15.008 1.00 43.25 70 MET A O 1
ATOM 599 N N . SER A 1 71 ? 3.179 4.752 -17.065 1.00 42.19 71 SER A N 1
ATOM 600 C CA . SER A 1 71 ? 3.045 6.139 -16.624 1.00 42.19 71 SER A CA 1
ATOM 601 C C . SER A 1 71 ? 1.604 6.571 -16.352 1.00 42.19 71 SER A C 1
ATOM 603 O O . SER A 1 71 ? 1.411 7.676 -15.843 1.00 42.19 71 SER A O 1
ATOM 605 N N . GLU A 1 72 ? 0.589 5.753 -16.626 1.00 46.03 72 GLU A N 1
ATOM 606 C CA . GLU A 1 72 ? -0.784 6.127 -16.256 1.00 46.03 72 GLU A CA 1
ATOM 607 C C . GLU A 1 72 ? -1.077 5.924 -14.760 1.00 46.03 72 GLU A C 1
ATOM 609 O O . GLU A 1 72 ? -1.960 6.579 -14.206 1.00 46.03 72 GLU A O 1
ATOM 614 N N . ARG A 1 73 ? -0.302 5.084 -14.057 1.00 56.97 73 ARG A N 1
ATOM 615 C CA . ARG A 1 73 ? -0.503 4.780 -12.629 1.00 56.97 73 ARG A CA 1
ATOM 616 C C . ARG A 1 73 ? 0.666 5.282 -11.783 1.00 56.97 73 ARG A C 1
ATOM 618 O O . ARG A 1 73 ? 1.442 4.510 -11.226 1.00 56.97 73 ARG A O 1
ATOM 625 N N . LYS A 1 74 ? 0.794 6.605 -11.653 1.00 62.31 74 LYS A N 1
ATOM 626 C CA . LYS A 1 74 ? 1.760 7.198 -10.717 1.00 62.31 74 LYS A CA 1
ATOM 627 C C . LYS A 1 74 ? 1.288 7.005 -9.272 1.00 62.31 74 LYS A C 1
ATOM 629 O O . LYS A 1 74 ? 0.333 7.650 -8.840 1.00 62.31 74 LYS A O 1
ATOM 634 N N . ALA A 1 75 ? 1.993 6.173 -8.510 1.00 75.44 75 ALA A N 1
ATOM 635 C CA . ALA A 1 75 ? 1.783 6.067 -7.070 1.00 75.44 75 ALA A CA 1
ATOM 636 C C . ALA A 1 75 ? 2.228 7.358 -6.357 1.00 75.44 75 ALA A C 1
ATOM 638 O O . ALA A 1 75 ? 3.302 7.901 -6.628 1.00 75.44 75 ALA A O 1
ATOM 639 N N . VAL A 1 76 ? 1.396 7.856 -5.439 1.00 80.25 76 VAL A N 1
ATOM 640 C CA . VAL A 1 76 ? 1.693 9.016 -4.587 1.0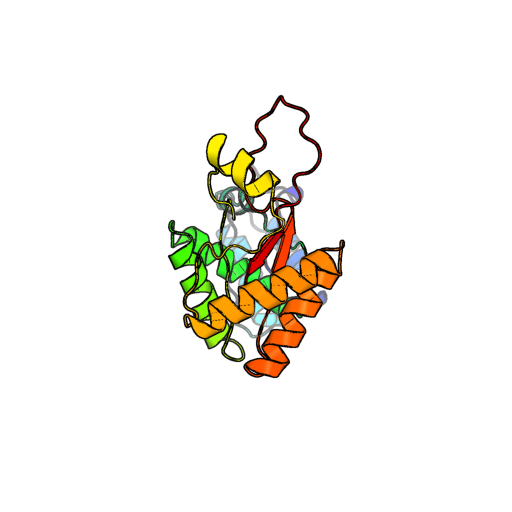0 80.25 76 VAL A CA 1
ATOM 641 C C . VAL A 1 76 ? 1.543 8.590 -3.133 1.00 80.25 76 VAL A C 1
ATOM 643 O O . VAL A 1 76 ? 0.431 8.340 -2.673 1.00 80.25 76 VAL A O 1
ATOM 646 N N . ILE A 1 77 ? 2.659 8.531 -2.408 1.00 78.50 77 ILE A N 1
ATOM 647 C CA . ILE A 1 77 ? 2.670 8.218 -0.976 1.00 78.50 77 ILE A CA 1
ATOM 648 C C . ILE A 1 77 ? 2.183 9.450 -0.210 1.00 78.50 77 ILE A C 1
ATOM 650 O O . ILE A 1 77 ? 2.731 10.541 -0.366 1.00 78.50 77 ILE A O 1
ATOM 654 N N . LYS A 1 78 ? 1.117 9.289 0.580 1.00 76.19 78 LYS A N 1
ATOM 655 C CA . LYS A 1 78 ? 0.523 10.379 1.373 1.00 76.19 78 LYS A CA 1
ATOM 656 C C . LYS A 1 78 ? 1.136 10.490 2.765 1.00 76.19 78 LYS A C 1
ATOM 658 O O . LYS A 1 78 ? 1.407 11.597 3.211 1.00 76.19 78 LYS A O 1
ATOM 663 N N . ASN A 1 79 ? 1.349 9.354 3.419 1.00 71.88 79 ASN A N 1
ATOM 664 C CA . ASN A 1 79 ? 2.017 9.242 4.708 1.00 71.88 79 ASN A CA 1
ATOM 665 C C . ASN A 1 79 ? 2.707 7.873 4.784 1.00 71.88 79 ASN A C 1
ATOM 667 O O . ASN A 1 79 ? 2.182 6.906 4.227 1.00 71.88 79 ASN A O 1
ATOM 671 N N . ALA A 1 80 ? 3.863 7.793 5.438 1.00 76.94 80 ALA A N 1
ATOM 672 C CA . ALA A 1 80 ? 4.588 6.544 5.630 1.00 76.94 80 ALA A CA 1
ATOM 673 C C . ALA A 1 80 ? 5.506 6.633 6.852 1.00 76.94 80 ALA A C 1
ATOM 675 O O . ALA A 1 80 ? 6.360 7.514 6.919 1.00 76.94 80 ALA A O 1
ATOM 676 N N . ASP A 1 81 ? 5.361 5.670 7.758 1.00 83.50 81 ASP A N 1
ATOM 677 C CA . ASP A 1 81 ? 6.295 5.408 8.856 1.00 83.50 81 ASP A CA 1
ATOM 678 C C . ASP A 1 81 ? 6.974 4.049 8.619 1.00 83.50 81 ASP A C 1
ATOM 680 O O . ASP A 1 81 ? 6.662 3.037 9.239 1.00 83.50 81 ASP A O 1
ATOM 684 N N . MET A 1 82 ? 7.800 3.991 7.572 1.00 81.81 82 MET A N 1
ATOM 685 C CA . MET A 1 82 ? 8.560 2.802 7.170 1.00 81.81 82 MET A CA 1
ATOM 686 C C . MET A 1 82 ? 9.757 3.204 6.295 1.00 81.81 82 MET A C 1
ATOM 688 O O . MET A 1 82 ? 9.759 4.279 5.690 1.00 81.81 82 MET A O 1
ATOM 692 N N . GLU A 1 83 ? 10.772 2.344 6.189 1.00 82.44 83 GLU A N 1
ATOM 693 C CA . GLU A 1 83 ? 11.978 2.611 5.392 1.00 82.44 83 GLU A CA 1
ATOM 694 C C . GLU A 1 83 ? 11.662 2.785 3.894 1.00 82.44 83 GLU A C 1
ATOM 696 O O . GLU A 1 83 ? 10.780 2.116 3.356 1.00 82.44 83 GLU A O 1
ATOM 701 N N . ARG A 1 84 ? 12.411 3.647 3.183 1.00 78.56 84 ARG A N 1
ATOM 702 C CA . ARG A 1 84 ? 12.200 3.897 1.742 1.00 78.56 84 ARG A CA 1
ATOM 703 C C . ARG A 1 84 ? 12.246 2.632 0.887 1.00 78.56 84 ARG A C 1
ATOM 705 O O . ARG A 1 84 ? 11.464 2.512 -0.045 1.00 78.56 84 ARG A O 1
ATOM 712 N N . THR A 1 85 ? 13.105 1.680 1.232 1.00 80.25 85 THR A N 1
ATOM 713 C CA . THR A 1 85 ? 13.204 0.388 0.539 1.00 80.25 85 THR A CA 1
ATOM 714 C C . THR A 1 85 ? 11.904 -0.419 0.638 1.00 80.25 85 THR A C 1
ATOM 716 O O . THR A 1 85 ? 11.474 -1.018 -0.346 1.00 80.25 85 THR A O 1
ATOM 719 N N . VAL A 1 86 ? 11.231 -0.375 1.793 1.00 84.75 86 VAL A N 1
ATOM 720 C CA . VAL A 1 86 ? 9.921 -1.006 2.019 1.00 84.75 86 VAL A CA 1
ATOM 721 C C . VAL A 1 86 ? 8.810 -0.237 1.301 1.00 84.75 86 VAL A C 1
ATOM 723 O O . VAL A 1 86 ? 7.929 -0.855 0.709 1.00 84.75 86 VAL A O 1
ATOM 726 N N . GLN A 1 87 ? 8.871 1.099 1.282 1.00 81.50 87 GLN A N 1
ATOM 727 C CA . GLN A 1 87 ? 7.923 1.925 0.519 1.00 81.50 87 GLN A CA 1
ATOM 728 C C . GLN A 1 87 ? 7.981 1.617 -0.984 1.00 81.50 87 GLN A C 1
ATOM 730 O O . GLN A 1 87 ? 6.940 1.460 -1.625 1.00 81.50 87 GLN A O 1
ATOM 735 N N . ASP A 1 88 ? 9.184 1.490 -1.545 1.00 80.19 88 ASP A N 1
ATOM 736 C CA . ASP A 1 88 ? 9.384 1.176 -2.961 1.00 80.19 88 ASP A CA 1
ATOM 737 C C . ASP A 1 88 ? 8.874 -0.233 -3.309 1.00 80.19 88 ASP A C 1
ATOM 739 O O . ASP A 1 88 ? 8.247 -0.425 -4.359 1.00 80.19 88 ASP A O 1
ATOM 743 N N . ASP A 1 89 ? 9.083 -1.218 -2.425 1.00 82.38 89 ASP A N 1
ATOM 744 C CA . ASP A 1 89 ? 8.515 -2.560 -2.602 1.00 82.38 89 ASP A CA 1
ATOM 745 C C . ASP A 1 89 ? 6.984 -2.541 -2.469 1.00 82.38 89 ASP A C 1
ATOM 747 O O . ASP A 1 89 ? 6.299 -3.194 -3.253 1.00 82.38 89 ASP A O 1
ATOM 751 N N . ALA A 1 90 ? 6.421 -1.729 -1.566 1.00 84.25 90 ALA A N 1
ATOM 752 C CA . ALA A 1 90 ? 4.971 -1.560 -1.431 1.00 84.25 90 ALA A CA 1
ATOM 753 C C . ALA A 1 90 ? 4.342 -1.020 -2.716 1.00 84.25 90 ALA A C 1
ATOM 755 O O . ALA A 1 90 ? 3.354 -1.573 -3.200 1.00 84.25 90 ALA A O 1
ATOM 756 N N . VAL A 1 91 ? 4.944 0.012 -3.314 1.00 85.19 91 VAL A N 1
ATOM 757 C CA . VAL A 1 91 ? 4.505 0.565 -4.603 1.00 85.19 91 VAL A CA 1
ATOM 758 C C . VAL A 1 91 ? 4.587 -0.492 -5.704 1.00 85.19 91 VAL A C 1
ATOM 760 O O . VAL A 1 91 ? 3.654 -0.638 -6.494 1.00 85.19 91 VAL A O 1
ATOM 763 N N . TYR A 1 92 ? 5.678 -1.258 -5.748 1.00 83.94 92 TYR A N 1
ATOM 764 C CA . TYR A 1 92 ? 5.868 -2.295 -6.757 1.00 83.94 92 TYR A CA 1
ATOM 765 C C . TYR A 1 92 ? 4.856 -3.441 -6.630 1.00 83.94 92 TYR A C 1
ATOM 767 O O . TYR A 1 92 ? 4.219 -3.812 -7.617 1.00 83.94 92 TYR A O 1
ATOM 775 N N . VAL A 1 93 ? 4.675 -3.979 -5.422 1.00 85.56 93 VAL A N 1
ATOM 776 C CA . VAL A 1 93 ? 3.724 -5.063 -5.145 1.00 85.56 93 VAL A CA 1
ATOM 777 C C . VAL A 1 93 ? 2.292 -4.596 -5.400 1.00 85.56 93 VAL A C 1
ATOM 779 O O . VAL A 1 93 ? 1.526 -5.337 -6.014 1.00 85.56 93 VAL A O 1
ATOM 782 N N . ALA A 1 94 ? 1.935 -3.370 -5.005 1.00 86.56 94 ALA A N 1
ATOM 783 C CA . ALA A 1 94 ? 0.615 -2.804 -5.273 1.00 86.56 94 ALA A CA 1
ATOM 784 C C . ALA A 1 94 ? 0.352 -2.625 -6.775 1.00 86.56 94 ALA A C 1
ATOM 786 O O . ALA A 1 94 ? -0.730 -2.973 -7.240 1.00 86.56 94 ALA A O 1
ATOM 787 N N . SER A 1 95 ? 1.338 -2.151 -7.546 1.00 83.38 95 SER A N 1
ATOM 788 C CA . SER A 1 95 ? 1.222 -2.067 -9.009 1.00 83.38 95 SER A CA 1
ATOM 789 C C . SER A 1 95 ? 0.969 -3.445 -9.619 1.00 83.38 95 SER A C 1
ATOM 791 O O . SER A 1 95 ? -0.011 -3.626 -10.332 1.00 83.38 95 SER A O 1
ATOM 793 N N . ALA A 1 96 ? 1.787 -4.440 -9.264 1.00 81.81 96 ALA A N 1
ATOM 794 C CA . ALA A 1 96 ? 1.634 -5.804 -9.768 1.00 81.81 96 ALA A CA 1
ATOM 795 C C . ALA A 1 96 ? 0.280 -6.428 -9.382 1.00 81.81 96 ALA A C 1
ATOM 797 O O . ALA A 1 96 ? -0.314 -7.169 -10.164 1.00 81.81 96 ALA A O 1
ATOM 798 N N . ALA A 1 97 ? -0.226 -6.123 -8.184 1.00 84.12 97 ALA A N 1
ATOM 799 C CA . ALA A 1 97 ? -1.536 -6.569 -7.726 1.00 84.12 97 ALA A CA 1
ATOM 800 C C . ALA A 1 97 ? -2.671 -5.948 -8.556 1.00 84.12 97 ALA A C 1
ATOM 802 O O . ALA A 1 97 ? -3.568 -6.666 -8.989 1.00 84.12 97 ALA A O 1
ATOM 803 N N . MET A 1 98 ? -2.603 -4.638 -8.819 1.00 82.19 98 MET A N 1
ATOM 804 C CA . MET A 1 98 ? -3.585 -3.906 -9.632 1.00 82.19 98 MET A CA 1
ATOM 805 C C . MET A 1 98 ? -3.552 -4.266 -11.123 1.00 82.19 98 MET A C 1
ATOM 807 O O . MET A 1 98 ? -4.493 -3.942 -11.846 1.00 82.19 98 MET A O 1
ATOM 811 N N . ASP A 1 99 ? -2.474 -4.883 -11.603 1.00 84.19 99 ASP A N 1
ATOM 812 C CA . ASP A 1 99 ? -2.388 -5.393 -12.976 1.00 84.19 99 ASP A CA 1
ATOM 813 C C . ASP A 1 99 ? -2.949 -6.820 -13.091 1.00 84.19 99 ASP A C 1
ATOM 815 O O . ASP A 1 99 ? -3.347 -7.249 -14.172 1.00 84.19 99 ASP A O 1
ATOM 819 N N . LYS A 1 100 ? -2.986 -7.564 -11.978 1.00 83.81 100 LYS A N 1
ATOM 820 C CA . LYS A 1 100 ? -3.416 -8.967 -11.936 1.00 83.81 100 LYS A CA 1
ATOM 821 C C . LYS A 1 100 ? -4.865 -9.160 -11.488 1.00 83.81 100 LYS A C 1
ATOM 823 O O . LYS A 1 100 ? -5.475 -10.164 -11.854 1.00 83.81 100 LYS A O 1
ATOM 828 N N . TYR A 1 101 ? -5.391 -8.255 -10.670 1.00 84.81 101 TYR A N 1
ATOM 829 C CA . TYR A 1 101 ? -6.705 -8.390 -10.051 1.00 84.81 101 TYR A CA 1
ATOM 830 C C . TYR A 1 101 ? -7.535 -7.122 -10.244 1.00 84.81 101 TYR A C 1
ATOM 832 O O . TYR A 1 101 ? -7.079 -6.023 -9.936 1.00 84.81 101 TYR A O 1
ATOM 840 N N . ASP A 1 102 ? -8.784 -7.296 -10.676 1.00 83.44 102 ASP A N 1
ATOM 841 C CA . ASP A 1 102 ? -9.740 -6.192 -10.843 1.00 83.44 102 ASP A CA 1
ATOM 842 C C . ASP A 1 102 ? -10.551 -5.908 -9.567 1.00 83.44 102 ASP A C 1
ATOM 844 O O . ASP A 1 102 ? -11.073 -4.807 -9.379 1.00 83.44 102 ASP A O 1
ATOM 848 N N . ILE A 1 103 ? -10.671 -6.901 -8.678 1.00 80.31 103 ILE A N 1
ATOM 849 C CA . ILE A 1 103 ? -11.455 -6.814 -7.442 1.00 80.31 103 ILE A CA 1
ATOM 850 C C . ILE A 1 103 ? -10.559 -6.310 -6.306 1.00 80.31 103 ILE A C 1
ATOM 852 O O . ILE A 1 103 ? -9.577 -6.957 -5.949 1.00 80.31 103 ILE A O 1
ATOM 856 N N . GLU A 1 104 ? -10.934 -5.192 -5.676 1.00 80.44 104 GLU A N 1
ATOM 857 C CA . GLU A 1 104 ? -10.163 -4.534 -4.601 1.00 80.44 104 GLU A CA 1
ATOM 858 C C . GLU A 1 104 ? -9.800 -5.488 -3.450 1.00 80.44 104 GLU A C 1
ATOM 860 O O . GLU A 1 104 ? -8.679 -5.468 -2.942 1.00 80.44 104 GLU A O 1
ATOM 865 N N . LYS A 1 105 ? -10.727 -6.384 -3.086 1.00 80.50 105 LYS A N 1
ATOM 866 C CA . LYS A 1 105 ? -10.504 -7.436 -2.085 1.00 80.50 105 LYS A CA 1
ATOM 867 C C . LYS A 1 105 ? -9.337 -8.359 -2.456 1.00 80.50 105 LYS A C 1
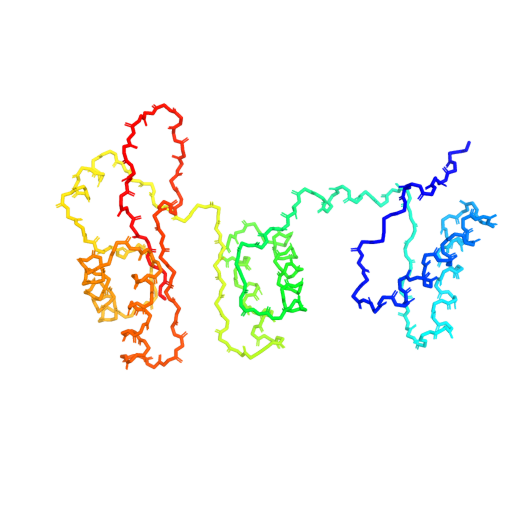ATOM 869 O O . LYS A 1 105 ? -8.540 -8.708 -1.587 1.00 80.50 105 LYS A O 1
ATOM 874 N N . ASP A 1 106 ? -9.233 -8.746 -3.723 1.00 81.19 106 ASP A N 1
ATOM 875 C CA . ASP A 1 106 ? -8.198 -9.667 -4.197 1.00 81.19 106 ASP A CA 1
ATOM 876 C C . ASP A 1 106 ? -6.844 -8.960 -4.308 1.00 81.19 106 ASP A C 1
ATOM 878 O O . ASP A 1 106 ? -5.818 -9.530 -3.932 1.00 81.19 106 ASP A O 1
ATOM 882 N N . VAL A 1 107 ? -6.847 -7.686 -4.717 1.00 85.38 107 VAL A N 1
ATOM 883 C CA . VAL A 1 107 ? -5.663 -6.813 -4.679 1.00 85.38 107 VAL A CA 1
ATOM 884 C C . VAL A 1 107 ? -5.122 -6.726 -3.247 1.00 85.38 107 VAL A C 1
ATOM 886 O O . VAL A 1 107 ? -3.942 -6.995 -3.015 1.00 85.38 107 VAL A O 1
ATOM 889 N N . ALA A 1 108 ? -5.981 -6.420 -2.269 1.00 81.88 108 ALA A N 1
ATOM 890 C CA . ALA A 1 108 ? -5.597 -6.320 -0.861 1.00 81.88 108 ALA A CA 1
ATOM 891 C C . ALA A 1 108 ? -5.060 -7.651 -0.308 1.00 81.88 108 ALA A C 1
ATOM 893 O O . ALA A 1 108 ? -4.025 -7.680 0.363 1.00 81.88 108 ALA A O 1
ATOM 894 N N . ALA A 1 109 ? -5.727 -8.767 -0.624 1.00 82.50 109 ALA A N 1
ATOM 895 C CA . ALA A 1 109 ? -5.302 -10.099 -0.201 1.00 82.50 109 ALA A CA 1
ATOM 896 C C . ALA A 1 109 ? -3.930 -10.480 -0.777 1.00 82.50 109 ALA A C 1
ATOM 898 O O . ALA A 1 109 ? -3.102 -11.056 -0.069 1.00 82.50 109 ALA A O 1
ATOM 899 N N . TYR A 1 110 ? -3.666 -10.135 -2.040 1.00 89.81 110 TYR A N 1
ATOM 900 C CA . TYR A 1 110 ? -2.375 -10.375 -2.677 1.00 89.81 110 TYR A CA 1
ATOM 901 C C . TYR A 1 110 ? -1.252 -9.561 -2.025 1.00 89.81 110 TYR A C 1
ATOM 903 O O . TYR A 1 110 ? -0.222 -10.132 -1.667 1.00 89.81 110 TYR A O 1
ATOM 911 N N . ILE A 1 111 ? -1.459 -8.254 -1.822 1.00 88.94 111 ILE A N 1
ATOM 912 C CA . ILE A 1 111 ? -0.459 -7.376 -1.194 1.00 88.94 111 ILE A CA 1
ATOM 913 C C . ILE A 1 111 ? -0.145 -7.868 0.219 1.00 88.94 111 ILE A C 1
ATOM 915 O O . ILE A 1 111 ? 1.024 -8.061 0.550 1.00 88.94 111 ILE A O 1
ATOM 919 N N . LYS A 1 112 ? -1.182 -8.150 1.023 1.00 88.81 112 LYS A N 1
ATOM 920 C CA . LYS A 1 112 ? -1.033 -8.712 2.371 1.00 88.81 112 LYS A CA 1
ATOM 921 C C . LYS A 1 112 ? -0.190 -9.986 2.350 1.00 88.81 112 LYS A C 1
ATOM 923 O O . LYS A 1 112 ? 0.758 -10.100 3.117 1.00 88.81 112 LYS A O 1
ATOM 928 N N . LYS A 1 113 ? -0.514 -10.927 1.457 1.00 88.25 113 LYS A N 1
ATOM 929 C CA . LYS A 1 113 ? 0.188 -12.211 1.350 1.00 88.25 113 LYS A CA 1
ATOM 930 C C . LYS A 1 113 ? 1.666 -12.039 0.999 1.00 88.25 113 LYS A C 1
ATOM 932 O O . LYS A 1 113 ? 2.501 -12.737 1.567 1.00 88.25 113 LYS A O 1
ATOM 937 N N . GLU A 1 114 ? 2.000 -11.142 0.074 1.00 90.12 114 GLU A N 1
ATOM 938 C CA . GLU A 1 114 ? 3.398 -10.873 -0.281 1.00 90.12 114 GLU A CA 1
ATOM 939 C C . GLU A 1 114 ? 4.161 -10.203 0.866 1.00 90.12 114 GLU A C 1
ATOM 941 O O . GLU A 1 114 ? 5.303 -10.576 1.133 1.00 90.12 114 GLU A O 1
ATOM 946 N N . PHE A 1 115 ? 3.528 -9.274 1.583 1.00 87.69 115 PHE A N 1
ATOM 947 C CA . PHE A 1 115 ? 4.146 -8.585 2.714 1.00 87.69 115 PHE A CA 1
ATOM 948 C C . PHE A 1 115 ? 4.342 -9.502 3.925 1.00 87.69 115 PHE A C 1
ATOM 950 O O . PHE A 1 115 ? 5.439 -9.541 4.472 1.00 87.69 115 PHE A O 1
ATOM 957 N N . ASP A 1 116 ? 3.349 -10.324 4.275 1.00 84.38 116 ASP A N 1
ATOM 958 C CA . ASP A 1 116 ? 3.479 -11.351 5.321 1.00 84.38 116 ASP A CA 1
ATOM 959 C C . ASP A 1 116 ? 4.565 -12.389 5.003 1.00 84.38 116 ASP A C 1
ATOM 961 O O . ASP A 1 116 ? 5.127 -12.996 5.911 1.00 84.38 116 ASP A O 1
ATOM 965 N N . ARG A 1 117 ? 4.844 -12.631 3.713 1.00 90.31 117 ARG A N 1
ATOM 966 C CA . ARG A 1 117 ? 5.887 -13.565 3.267 1.00 90.31 117 ARG A CA 1
ATOM 967 C C . ARG A 1 117 ? 7.282 -12.944 3.317 1.00 90.31 117 ARG A C 1
ATOM 969 O O . ARG A 1 117 ? 8.243 -13.651 3.613 1.00 90.31 117 ARG A O 1
ATOM 976 N N . LYS A 1 118 ? 7.416 -11.673 2.927 1.00 87.94 118 LYS A N 1
ATOM 977 C CA . LYS A 1 118 ? 8.711 -10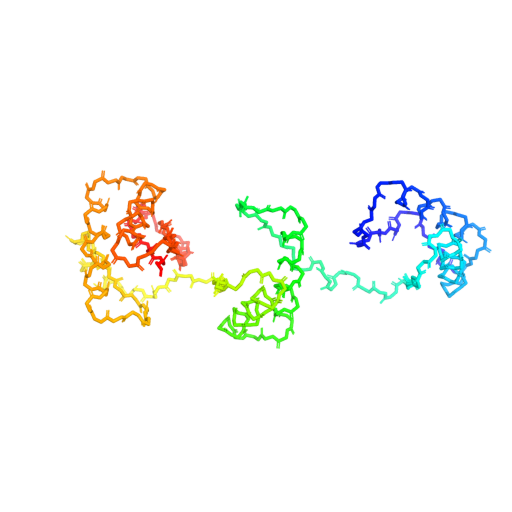.979 2.825 1.00 87.94 118 LYS A CA 1
ATOM 978 C C . LYS A 1 118 ? 9.167 -10.355 4.143 1.00 87.94 118 LYS A C 1
ATOM 980 O O . LYS A 1 118 ? 10.368 -10.237 4.363 1.00 87.94 118 LYS A O 1
ATOM 985 N N . TYR A 1 119 ? 8.227 -9.948 4.984 1.00 87.06 119 TYR A N 1
ATOM 986 C CA . TYR A 1 119 ? 8.469 -9.218 6.222 1.00 87.06 119 TYR A CA 1
ATOM 987 C C . TYR A 1 119 ? 7.859 -9.961 7.415 1.00 87.06 119 TYR A C 1
ATOM 989 O O . TYR A 1 119 ? 7.344 -11.070 7.282 1.00 87.06 119 TYR A O 1
ATOM 997 N N . THR A 1 120 ? 7.922 -9.355 8.602 1.00 80.94 120 THR A N 1
ATOM 998 C CA . THR A 1 120 ? 7.276 -9.908 9.796 1.00 80.94 120 THR A CA 1
ATOM 999 C C . THR A 1 120 ? 5.768 -10.062 9.555 1.00 80.94 120 THR A C 1
ATOM 1001 O O . THR A 1 120 ? 5.153 -9.100 9.097 1.00 80.94 120 THR A O 1
ATOM 1004 N N . PRO A 1 121 ? 5.162 -11.226 9.853 1.00 76.50 121 PRO A N 1
ATOM 1005 C CA . PRO A 1 121 ? 3.734 -11.463 9.638 1.00 76.50 121 PRO A CA 1
ATOM 1006 C C . PRO A 1 121 ? 2.813 -10.483 10.381 1.00 76.50 121 PRO A C 1
ATOM 1008 O O . PRO A 1 121 ? 3.223 -9.860 11.361 1.00 76.50 121 PRO A O 1
ATOM 1011 N N . ASN A 1 122 ? 1.535 -10.473 9.980 1.00 76.94 122 ASN A N 1
ATOM 1012 C CA . ASN A 1 122 ? 0.420 -9.652 10.492 1.00 76.94 122 ASN A CA 1
ATOM 1013 C C . ASN A 1 122 ? 0.258 -8.288 9.804 1.00 76.94 122 ASN A C 1
ATOM 1015 O O . ASN A 1 122 ? -0.214 -7.322 10.405 1.00 76.94 122 ASN A O 1
ATOM 1019 N N . TRP A 1 123 ? 0.587 -8.218 8.517 1.00 82.38 123 TRP A N 1
ATOM 1020 C CA . TRP A 1 123 ? 0.269 -7.059 7.697 1.00 82.38 123 TRP A CA 1
ATOM 1021 C C . TRP A 1 123 ? -1.229 -6.940 7.462 1.00 82.38 123 TRP A C 1
ATOM 1023 O O . TRP A 1 123 ? -1.941 -7.932 7.298 1.00 82.38 123 TRP A O 1
ATOM 1033 N N . HIS A 1 124 ? -1.689 -5.700 7.378 1.00 78.25 124 HIS A N 1
ATOM 1034 C CA . HIS A 1 124 ? -3.043 -5.353 6.981 1.00 78.25 124 HIS A CA 1
ATOM 1035 C C . HIS A 1 124 ? -2.958 -4.520 5.703 1.00 78.25 124 HIS A C 1
ATOM 1037 O O . HIS A 1 124 ? -2.094 -3.656 5.572 1.00 78.25 124 HIS A O 1
ATOM 1043 N N . CYS A 1 125 ? -3.827 -4.807 4.735 1.00 83.75 125 CYS A N 1
ATOM 1044 C CA . CYS A 1 125 ? -3.885 -4.072 3.478 1.00 83.75 125 CYS A CA 1
ATOM 1045 C C . CYS A 1 125 ? -5.328 -3.669 3.198 1.00 83.75 125 CYS A C 1
ATOM 1047 O O . CYS A 1 125 ? -6.239 -4.491 3.290 1.00 83.75 125 CYS A O 1
ATOM 1049 N N . ILE A 1 126 ? -5.515 -2.398 2.859 1.00 79.12 126 ILE A N 1
ATOM 1050 C CA . ILE A 1 126 ? -6.807 -1.798 2.554 1.00 79.12 126 ILE A CA 1
ATOM 1051 C C . ILE A 1 126 ? -6.689 -1.196 1.152 1.00 79.12 126 ILE A C 1
ATOM 1053 O O . ILE A 1 126 ? -5.793 -0.394 0.892 1.00 79.12 126 ILE A O 1
ATOM 1057 N N . VAL A 1 127 ? -7.581 -1.593 0.246 1.00 79.94 127 VAL A N 1
ATOM 1058 C CA . VAL A 1 127 ? -7.626 -1.117 -1.144 1.00 79.94 127 VAL A CA 1
ATOM 1059 C C . VAL A 1 127 ? -9.049 -0.664 -1.436 1.00 79.94 127 VAL A C 1
ATOM 1061 O O . VAL A 1 127 ? -9.994 -1.367 -1.092 1.00 79.94 127 VAL A O 1
ATOM 1064 N N . GLY A 1 128 ? -9.199 0.516 -2.035 1.00 76.62 128 GLY A N 1
ATOM 1065 C CA . GLY A 1 128 ? -10.508 1.098 -2.302 1.00 76.62 128 GLY A CA 1
ATOM 1066 C C . GLY A 1 128 ? -10.423 2.420 -3.054 1.00 76.62 128 GLY A C 1
ATOM 1067 O O . GLY A 1 128 ? -9.596 3.272 -2.727 1.00 76.62 128 GLY A O 1
ATOM 1068 N N . LYS A 1 129 ? -11.289 2.615 -4.052 1.00 63.47 129 LYS A N 1
ATOM 1069 C CA . LYS A 1 129 ? -11.488 3.921 -4.716 1.00 63.47 129 LYS A CA 1
ATOM 1070 C C . LYS A 1 129 ? -12.386 4.851 -3.897 1.00 63.47 129 LYS A C 1
ATOM 1072 O O . LYS A 1 129 ? -12.185 6.065 -3.892 1.00 63.47 129 LYS A O 1
ATOM 1077 N N . HIS A 1 130 ? -13.365 4.278 -3.197 1.00 58.69 130 HIS A N 1
ATOM 1078 C CA . HIS A 1 130 ? -14.339 4.994 -2.378 1.00 58.69 130 HIS A CA 1
ATOM 1079 C C . HIS A 1 130 ? -14.619 4.210 -1.095 1.00 58.69 130 HIS A C 1
ATOM 1081 O O . HIS A 1 130 ? -15.353 3.228 -1.097 1.00 58.69 130 HIS A O 1
ATOM 1087 N N . PHE A 1 131 ? -14.064 4.665 0.023 1.00 55.47 131 PHE A N 1
ATOM 1088 C CA . PHE A 1 131 ? -14.352 4.102 1.342 1.00 55.47 131 PHE A CA 1
ATOM 1089 C C . PHE A 1 131 ? -15.623 4.740 1.919 1.00 55.47 131 PHE A C 1
ATOM 1091 O O . PHE A 1 131 ? -15.569 5.477 2.887 1.00 55.47 131 PHE A O 1
ATOM 1098 N N . GLY A 1 132 ? -16.776 4.545 1.284 1.00 44.94 132 GLY A N 1
ATOM 1099 C CA . GLY A 1 132 ? -18.016 5.200 1.705 1.00 44.94 132 GLY A CA 1
ATOM 1100 C C . GLY A 1 132 ? -19.247 4.399 1.316 1.00 44.94 132 GLY A C 1
ATOM 1101 O O . GLY A 1 132 ? -19.290 3.770 0.263 1.00 44.94 132 GLY A O 1
ATOM 1102 N N . SER A 1 133 ? -20.263 4.424 2.177 1.00 45.34 133 SER A N 1
ATOM 1103 C CA . SER A 1 133 ? -21.582 3.870 1.856 1.00 45.34 133 SER A CA 1
ATOM 1104 C C . SER A 1 133 ? -22.415 4.936 1.143 1.00 45.34 133 SER A C 1
ATOM 1106 O O . SER A 1 133 ? -22.451 6.080 1.592 1.00 45.34 133 SER A O 1
ATOM 1108 N N . TYR A 1 134 ? -23.102 4.575 0.053 1.00 43.22 134 TYR A N 1
ATOM 1109 C CA . TYR A 1 134 ? -24.148 5.426 -0.521 1.00 43.22 134 TYR A CA 1
ATOM 1110 C C . TYR A 1 134 ? -25.238 5.621 0.536 1.00 43.22 134 TYR A C 1
ATOM 1112 O O . TYR A 1 134 ? -25.930 4.674 0.910 1.00 43.22 134 TYR A O 1
ATOM 1120 N N . GLN A 1 135 ? -25.373 6.842 1.043 1.00 43.56 135 GLN A N 1
ATOM 1121 C CA . GLN A 1 135 ? -26.445 7.208 1.959 1.00 43.56 135 GLN A CA 1
ATOM 1122 C C . GLN A 1 135 ? -27.517 7.938 1.153 1.00 43.56 135 GLN A C 1
ATOM 1124 O O . GLN A 1 135 ? -27.247 8.950 0.509 1.00 43.56 135 GLN A O 1
ATOM 1129 N N . THR A 1 136 ? -28.732 7.394 1.142 1.00 46.78 136 THR A N 1
ATOM 1130 C CA . THR A 1 136 ? -29.907 8.091 0.613 1.00 46.78 136 THR A CA 1
ATOM 1131 C C . THR A 1 136 ? -30.208 9.323 1.467 1.00 46.78 136 THR A C 1
ATOM 1133 O O . THR A 1 136 ? -29.872 9.366 2.650 1.00 46.78 136 THR A O 1
ATOM 1136 N N . LEU A 1 137 ? -30.875 10.323 0.880 1.00 49.12 137 LEU A N 1
ATOM 1137 C CA . LEU A 1 137 ? -31.250 11.567 1.569 1.00 49.12 137 LEU A CA 1
ATOM 1138 C C . LEU A 1 137 ? -32.019 11.314 2.884 1.00 49.12 137 LEU A C 1
ATOM 1140 O O . LEU A 1 137 ? -31.846 12.048 3.849 1.00 49.12 137 LEU A O 1
ATOM 1144 N N . TYR A 1 138 ? -32.810 10.236 2.936 1.00 49.69 138 TYR A N 1
ATOM 1145 C CA . TYR A 1 138 ? -33.501 9.779 4.146 1.00 49.69 138 TYR A CA 1
ATOM 1146 C C . TYR A 1 138 ? -32.535 9.308 5.245 1.00 49.69 138 TYR A C 1
ATOM 1148 O O . TYR A 1 138 ? -32.657 9.741 6.386 1.00 49.69 138 TYR A O 1
ATOM 1156 N N . ASN A 1 139 ? -31.519 8.509 4.899 1.00 47.56 139 ASN A N 1
ATOM 1157 C CA . ASN A 1 139 ? -30.513 8.038 5.858 1.00 47.56 139 ASN A CA 1
ATOM 1158 C C . ASN A 1 139 ? -29.609 9.182 6.350 1.00 47.56 139 ASN A C 1
ATOM 1160 O O . ASN A 1 139 ? -29.073 9.115 7.453 1.00 47.56 139 ASN A O 1
ATOM 1164 N N . LEU A 1 140 ? -29.419 10.234 5.547 1.00 48.62 140 LEU A N 1
ATOM 1165 C CA . LEU A 1 140 ? -28.681 11.433 5.958 1.00 48.62 140 LEU A CA 1
ATOM 1166 C C . LEU A 1 140 ? -29.425 12.215 7.047 1.00 48.62 140 LEU A C 1
ATOM 1168 O O . LEU A 1 140 ? -28.785 12.702 7.970 1.00 48.62 140 LEU A O 1
ATOM 1172 N N . LEU A 1 141 ? -30.756 12.303 6.980 1.00 47.88 141 LEU A N 1
ATOM 1173 C CA . LEU A 1 141 ? -31.548 13.027 7.980 1.00 47.88 141 LEU A CA 1
ATOM 1174 C C . LEU A 1 141 ? -31.560 12.327 9.348 1.00 47.88 141 LEU A C 1
ATOM 1176 O O . LEU A 1 141 ? -31.502 13.017 10.359 1.00 47.88 141 LEU A O 1
ATOM 1180 N N . GLU A 1 142 ? -31.560 10.991 9.397 1.00 47.75 142 GLU A N 1
ATOM 1181 C CA . GLU A 1 142 ? -31.457 10.247 10.666 1.00 47.75 142 GLU A CA 1
ATOM 1182 C C . GLU A 1 142 ? -30.050 10.325 11.282 1.00 47.75 142 GLU A C 1
ATOM 1184 O O . GLU A 1 142 ? -29.912 10.561 12.479 1.00 47.75 142 GLU A O 1
ATOM 1189 N N . ASN A 1 143 ? -28.992 10.210 10.468 1.00 45.69 143 ASN A N 1
ATOM 1190 C CA . ASN A 1 143 ? -27.607 10.288 10.958 1.00 45.69 143 ASN A CA 1
ATOM 1191 C C . ASN A 1 143 ? -27.147 11.723 11.286 1.00 45.69 143 ASN A C 1
ATOM 1193 O O . ASN A 1 143 ? -26.132 11.897 11.950 1.00 45.69 143 ASN A O 1
ATOM 1197 N N . MET A 1 144 ? -27.873 12.760 10.848 1.00 45.25 144 MET A N 1
ATOM 1198 C CA . MET A 1 144 ? -27.593 14.154 11.228 1.00 45.25 144 MET A CA 1
ATOM 1199 C C . MET A 1 144 ? -28.040 14.503 12.656 1.00 45.25 144 MET A C 1
ATOM 1201 O O . MET A 1 144 ? -27.753 15.604 13.121 1.00 45.25 144 MET A O 1
ATOM 1205 N N . ILE A 1 145 ? -28.741 13.599 13.347 1.00 48.12 145 ILE A N 1
ATOM 1206 C CA . ILE A 1 145 ? -29.327 13.869 14.668 1.00 48.12 145 ILE A CA 1
ATOM 1207 C C . ILE A 1 145 ? -28.532 13.194 15.799 1.00 48.12 145 ILE A C 1
ATOM 1209 O O . ILE A 1 145 ? -28.622 13.632 16.943 1.00 48.12 145 ILE A O 1
ATOM 1213 N N . GLU A 1 146 ? -27.678 12.208 15.506 1.00 50.06 146 GLU A N 1
ATOM 1214 C CA . GLU A 1 146 ? -26.859 11.540 16.523 1.00 50.06 146 GLU A CA 1
ATOM 1215 C C . GLU A 1 146 ? -25.421 11.313 16.029 1.00 50.06 146 GLU A C 1
ATOM 1217 O O . GLU A 1 146 ? -25.195 10.621 15.039 1.00 50.06 146 GLU A O 1
ATOM 1222 N N . HIS A 1 147 ? -24.436 11.858 16.754 1.00 56.69 147 HIS A N 1
ATOM 1223 C CA . HIS A 1 147 ? -22.998 11.586 16.600 1.00 56.69 147 HIS A CA 1
ATOM 1224 C C . HIS A 1 147 ? -22.649 10.139 17.013 1.00 56.69 147 HIS A C 1
ATOM 1226 O O . HIS A 1 147 ? -21.828 9.907 17.893 1.00 56.69 147 HIS A O 1
ATOM 1232 N N . LYS A 1 148 ? -23.305 9.138 16.420 1.00 63.59 148 LYS A N 1
ATOM 1233 C CA . LYS A 1 148 ? -23.133 7.729 16.788 1.00 63.59 148 LYS A CA 1
ATOM 1234 C C . LYS A 1 148 ? -22.204 7.001 15.832 1.00 63.59 148 LYS A C 1
ATOM 1236 O O . LYS A 1 148 ? -22.329 7.095 14.610 1.00 63.59 148 LYS A O 1
ATOM 1241 N N . ALA A 1 149 ? -21.298 6.216 16.407 1.00 72.06 149 ALA A N 1
ATOM 1242 C CA . ALA A 1 149 ? -20.483 5.278 15.656 1.00 72.06 149 ALA A CA 1
ATOM 1243 C C . ALA A 1 149 ? -21.360 4.147 15.089 1.00 72.06 149 ALA A C 1
ATOM 1245 O O . ALA A 1 149 ? -22.169 3.551 15.798 1.00 72.06 149 ALA A O 1
ATOM 1246 N N . VAL A 1 150 ? -21.193 3.836 13.800 1.00 72.75 150 VAL A N 1
ATOM 1247 C CA . VAL A 1 150 ? -21.940 2.768 13.117 1.00 72.75 150 VAL A CA 1
ATOM 1248 C C . VAL A 1 150 ? -20.970 1.835 12.408 1.00 72.75 150 VAL A C 1
ATOM 1250 O O . VAL A 1 150 ? -20.186 2.265 11.561 1.00 72.75 150 VAL A O 1
ATOM 1253 N N . ILE A 1 151 ? -21.078 0.537 12.688 1.00 74.44 151 ILE A N 1
ATOM 1254 C CA . ILE A 1 151 ? -20.291 -0.491 12.006 1.00 74.44 151 ILE A CA 1
ATOM 1255 C C . ILE A 1 151 ? -20.858 -0.733 10.604 1.00 74.44 151 ILE A C 1
ATOM 1257 O O . ILE A 1 151 ? -22.028 -1.075 10.437 1.00 74.44 151 ILE A O 1
ATOM 1261 N N . LYS A 1 152 ? -20.022 -0.548 9.576 1.00 72.00 152 LYS A N 1
ATOM 1262 C CA . LYS A 1 152 ? -20.399 -0.785 8.170 1.00 72.00 152 LYS A CA 1
ATOM 1263 C C . LYS A 1 152 ? -19.941 -2.144 7.644 1.00 72.00 152 LYS A C 1
ATOM 1265 O O . LYS A 1 152 ? -20.632 -2.732 6.820 1.00 72.00 152 LYS A O 1
ATOM 1270 N N . ASN A 1 153 ? -18.786 -2.627 8.092 1.00 69.31 153 ASN A N 1
ATOM 1271 C CA . ASN A 1 153 ? -18.240 -3.933 7.736 1.00 69.31 153 ASN A CA 1
ATOM 1272 C C . ASN A 1 153 ? -17.270 -4.377 8.835 1.00 69.31 153 ASN A C 1
ATOM 1274 O O . ASN A 1 153 ? -16.542 -3.543 9.367 1.00 69.31 153 ASN A O 1
ATOM 1278 N N . THR A 1 154 ? -17.276 -5.659 9.191 1.00 75.06 154 THR A N 1
ATOM 1279 C CA . THR A 1 154 ? -16.438 -6.187 10.267 1.00 75.06 154 THR A CA 1
ATOM 1280 C C . THR A 1 154 ? -16.353 -7.713 10.221 1.00 75.06 154 THR A C 1
ATOM 1282 O O . THR A 1 154 ? -17.290 -8.392 9.800 1.00 75.06 154 THR A O 1
ATOM 1285 N N . ASN A 1 155 ? -15.231 -8.253 10.688 1.00 77.31 155 ASN A N 1
ATOM 1286 C CA . ASN A 1 155 ? -15.052 -9.659 11.055 1.00 77.31 155 ASN A CA 1
ATOM 1287 C C . ASN A 1 155 ? -14.885 -9.844 12.580 1.00 77.31 155 ASN A C 1
ATOM 1289 O O . ASN A 1 155 ? -14.555 -10.940 13.030 1.00 77.31 155 ASN A O 1
ATOM 1293 N N . MET A 1 156 ? -15.090 -8.782 13.367 1.00 82.81 156 MET A N 1
ATOM 1294 C CA . MET A 1 156 ? -14.982 -8.784 14.826 1.00 82.81 156 MET A CA 1
ATOM 1295 C C . MET A 1 156 ? -16.167 -9.512 15.468 1.00 82.81 156 MET A C 1
ATOM 1297 O O . MET A 1 156 ? -17.269 -9.545 14.914 1.00 82.81 156 MET A O 1
ATOM 1301 N N . SER A 1 157 ? -15.972 -10.061 16.669 1.00 87.69 157 SER A N 1
ATOM 1302 C CA . SER A 1 157 ? -17.070 -10.645 17.452 1.00 87.69 157 SER A CA 1
ATOM 1303 C C . SER A 1 157 ? -18.080 -9.574 17.878 1.00 87.69 157 SER A C 1
ATOM 1305 O O . SER A 1 157 ? -17.721 -8.407 18.008 1.00 87.69 157 SER A O 1
ATOM 1307 N N . THR A 1 158 ? -19.331 -9.956 18.154 1.00 88.31 158 THR A N 1
ATOM 1308 C CA . THR A 1 158 ? -20.380 -9.013 18.594 1.00 88.31 158 THR A CA 1
ATOM 1309 C C . THR A 1 158 ? -19.933 -8.169 19.784 1.00 88.31 158 THR A C 1
ATOM 1311 O O . THR A 1 158 ? -20.106 -6.956 19.774 1.00 88.31 158 THR A O 1
ATOM 1314 N N . LYS A 1 159 ? -19.251 -8.787 20.758 1.00 89.94 159 LYS A N 1
ATOM 1315 C CA . LYS A 1 159 ? -18.743 -8.064 21.925 1.00 89.94 159 LYS A CA 1
ATOM 1316 C C . LYS A 1 159 ? -17.697 -7.009 21.554 1.00 89.94 159 LYS A C 1
ATOM 1318 O O . LYS A 1 159 ? -17.711 -5.908 22.087 1.00 89.94 159 LYS A O 1
ATOM 1323 N N . MET A 1 160 ? -16.808 -7.343 20.625 1.00 89.69 160 MET A N 1
ATOM 1324 C CA . MET A 1 160 ? -15.780 -6.424 20.142 1.00 89.69 160 MET A CA 1
ATOM 1325 C C . MET A 1 160 ? -16.369 -5.298 19.285 1.00 89.69 160 MET A C 1
ATOM 1327 O O . MET A 1 160 ? -15.868 -4.181 19.327 1.00 89.69 160 MET A O 1
ATOM 1331 N N . GLN A 1 161 ? -17.461 -5.559 18.562 1.00 84.94 161 GLN A N 1
ATOM 1332 C CA . GLN A 1 161 ? -18.199 -4.524 17.834 1.00 84.94 161 GLN A CA 1
ATOM 1333 C C . GLN A 1 161 ? -18.875 -3.523 18.780 1.00 84.94 161 GLN A C 1
ATOM 1335 O O . GLN A 1 161 ? -18.793 -2.324 18.535 1.00 84.94 161 GLN A O 1
ATOM 1340 N N . GLU A 1 162 ? -19.510 -3.992 19.859 1.00 87.25 162 GLU A N 1
ATOM 1341 C CA . GLU A 1 162 ? -20.074 -3.119 20.903 1.00 87.25 162 GLU A CA 1
ATOM 1342 C C . GLU A 1 162 ? -18.984 -2.241 21.520 1.00 87.25 162 GLU A C 1
ATOM 1344 O O . GLU A 1 162 ? -19.105 -1.020 21.555 1.00 87.25 162 GLU A O 1
ATOM 1349 N N . ASP A 1 163 ? -17.869 -2.863 21.908 1.00 89.62 163 ASP A N 1
ATOM 1350 C CA . ASP A 1 163 ? -16.736 -2.156 22.493 1.00 89.62 163 ASP A CA 1
ATOM 1351 C C . ASP A 1 163 ? -16.130 -1.130 21.501 1.00 89.62 163 ASP A C 1
ATOM 1353 O O . ASP A 1 163 ? -15.706 -0.053 21.915 1.00 89.62 163 ASP A O 1
ATOM 1357 N N . ALA A 1 164 ? -16.144 -1.409 20.188 1.00 86.81 164 ALA A N 1
ATOM 1358 C CA . ALA A 1 164 ? -15.729 -0.460 19.149 1.00 86.81 164 ALA A CA 1
ATOM 1359 C C . ALA A 1 164 ? -16.657 0.757 19.059 1.00 86.81 164 ALA A C 1
ATOM 1361 O O . ALA A 1 164 ? -16.178 1.885 18.917 1.00 86.81 164 ALA A O 1
ATOM 1362 N N . ILE A 1 165 ? -17.972 0.538 19.130 1.00 86.56 165 ILE A N 1
ATOM 1363 C CA . ILE A 1 165 ? -18.979 1.604 19.079 1.00 86.56 165 ILE A CA 1
ATOM 1364 C C . ILE A 1 165 ? -18.841 2.516 20.297 1.00 86.56 165 ILE A C 1
ATOM 1366 O O . ILE A 1 165 ? -18.805 3.736 20.129 1.00 86.56 165 ILE A O 1
ATOM 1370 N N . ASP A 1 166 ? -18.710 1.941 21.491 1.00 88.81 166 ASP A N 1
ATOM 1371 C CA . ASP A 1 166 ? -18.600 2.692 22.743 1.00 88.81 166 ASP A CA 1
ATOM 1372 C C . ASP A 1 166 ? -17.336 3.558 22.764 1.00 88.81 166 ASP A C 1
ATOM 1374 O O . ASP A 1 166 ? -17.415 4.771 22.952 1.00 88.81 166 ASP A O 1
ATOM 1378 N N . VAL A 1 167 ? -16.174 2.954 22.484 1.00 90.88 167 VAL A N 1
ATOM 1379 C CA . VAL A 1 167 ? -14.880 3.657 22.465 1.00 90.88 167 VAL A CA 1
ATOM 1380 C C . VAL A 1 167 ? -14.855 4.748 21.393 1.00 90.88 167 VAL A C 1
ATOM 1382 O O . VAL A 1 167 ? -14.340 5.840 21.623 1.00 90.88 167 VAL A O 1
ATOM 1385 N N . THR A 1 168 ? -15.427 4.485 20.216 1.00 88.88 168 THR A N 1
ATOM 1386 C CA . THR A 1 168 ? -15.484 5.491 19.147 1.00 88.88 168 THR A CA 1
ATOM 1387 C C . THR A 1 168 ? -16.422 6.636 19.514 1.00 88.88 168 THR A C 1
ATOM 1389 O O . THR A 1 168 ? -16.098 7.785 19.234 1.00 88.88 168 THR A O 1
ATOM 1392 N N . SER A 1 169 ? -17.563 6.352 20.145 1.00 85.75 169 SER A N 1
ATOM 1393 C CA . SER A 1 169 ? -18.518 7.393 20.548 1.00 85.75 169 SER A CA 1
ATOM 1394 C C . SER A 1 169 ? -17.913 8.297 21.625 1.00 85.75 169 SER A C 1
ATOM 1396 O O . SER A 1 169 ? -17.937 9.515 21.483 1.00 85.75 169 SER A O 1
ATOM 1398 N N . ASP A 1 170 ? -17.246 7.710 22.624 1.00 87.56 170 ASP A N 1
ATOM 1399 C CA . ASP A 1 170 ? -16.500 8.456 23.644 1.00 87.56 170 ASP A CA 1
ATOM 1400 C C . ASP A 1 170 ? -15.380 9.321 23.034 1.00 87.56 170 ASP A C 1
ATOM 1402 O O . ASP A 1 170 ? -15.196 10.480 23.410 1.00 87.56 170 ASP A O 1
ATOM 1406 N N . ALA A 1 171 ? -14.659 8.798 22.038 1.00 88.19 171 ALA A N 1
ATOM 1407 C CA . ALA A 1 171 ? -13.636 9.559 21.328 1.00 88.19 171 ALA A CA 1
ATOM 1408 C C . ALA A 1 171 ? -14.223 10.737 20.528 1.00 88.19 171 ALA A C 1
ATOM 1410 O O . ALA A 1 171 ? -13.625 11.812 20.503 1.00 88.19 171 ALA A O 1
ATOM 1411 N N . LEU A 1 172 ? -15.381 10.551 19.889 1.00 83.12 172 LEU A N 1
ATOM 1412 C CA . LEU A 1 172 ? -16.066 11.598 19.122 1.00 83.12 172 LEU A CA 1
ATOM 1413 C C . LEU A 1 172 ? -16.591 12.729 20.012 1.00 83.12 172 LEU A C 1
ATOM 1415 O O . LEU A 1 172 ? -16.570 13.882 19.587 1.00 83.12 172 LEU A O 1
ATOM 1419 N N . ASP A 1 173 ? -16.996 12.416 21.242 1.00 85.00 173 ASP A N 1
ATOM 1420 C CA . ASP A 1 173 ? -17.421 13.415 22.226 1.00 85.00 173 ASP A CA 1
ATOM 1421 C C . ASP A 1 173 ? -16.232 14.197 22.814 1.00 85.00 173 ASP A C 1
ATOM 1423 O O . ASP A 1 173 ? -16.369 15.359 23.204 1.00 85.00 173 ASP A O 1
ATOM 1427 N N . LYS A 1 174 ? -15.047 13.574 22.885 1.00 86.75 174 LYS A N 1
ATOM 1428 C CA . LYS A 1 174 ? -13.843 14.150 23.512 1.00 86.75 174 LYS A CA 1
ATOM 1429 C C . LYS A 1 174 ? -12.923 14.895 22.555 1.00 86.75 174 LYS A C 1
ATOM 1431 O O . LYS A 1 174 ? -12.194 15.789 22.991 1.00 86.75 174 LYS A O 1
ATOM 1436 N N . TYR A 1 175 ? -12.890 14.512 21.282 1.00 84.88 175 TYR A N 1
ATOM 1437 C CA . TYR A 1 175 ? -11.868 14.967 20.348 1.00 84.88 175 TYR A CA 1
ATOM 1438 C C . TYR A 1 175 ? -12.465 15.431 19.020 1.00 84.88 175 TYR A C 1
ATOM 1440 O O . TYR A 1 175 ? -13.191 14.708 18.351 1.00 84.88 175 TYR A O 1
ATOM 1448 N N . GLU A 1 176 ? -12.061 16.619 18.569 1.00 80.44 176 GLU A N 1
ATOM 1449 C CA . GLU A 1 176 ? -12.466 17.146 17.256 1.00 80.44 176 GLU A CA 1
ATOM 1450 C C . GLU A 1 176 ? -11.511 16.733 16.121 1.00 80.44 176 GLU A C 1
ATOM 1452 O O . GLU A 1 176 ? -11.886 16.673 14.940 1.00 80.44 176 GLU A O 1
ATOM 1457 N N . LEU A 1 177 ? -10.240 16.488 16.462 1.00 77.06 177 LEU A N 1
ATOM 1458 C CA . LEU A 1 177 ? -9.189 16.151 15.505 1.00 77.06 177 LEU A CA 1
ATOM 1459 C C . LEU A 1 177 ? -9.146 14.643 15.253 1.00 77.06 177 LEU A C 1
ATOM 1461 O O . LEU A 1 177 ? -9.009 13.851 16.181 1.00 77.06 177 LEU A O 1
ATOM 1465 N N . GLU A 1 178 ? -9.173 14.264 13.973 1.00 79.38 178 GLU A N 1
ATOM 1466 C CA . GLU A 1 178 ? -9.170 12.868 13.501 1.00 79.38 178 GLU A CA 1
ATOM 1467 C C . GLU A 1 178 ? -8.010 12.062 14.078 1.00 79.38 178 GLU A C 1
ATOM 1469 O O . GLU A 1 178 ? -8.194 10.926 14.502 1.00 79.38 178 GLU A O 1
ATOM 1474 N N . MET A 1 179 ? -6.831 12.680 14.157 1.00 79.44 179 MET A N 1
ATOM 1475 C CA . MET A 1 179 ? -5.648 12.052 14.736 1.00 79.44 179 MET A CA 1
ATOM 1476 C C . MET A 1 179 ? -5.835 11.671 16.211 1.00 79.44 179 MET A C 1
ATOM 1478 O O . MET A 1 179 ? -5.420 10.588 16.603 1.00 79.44 179 MET A O 1
ATOM 1482 N N . HIS A 1 180 ? -6.495 12.514 17.013 1.00 87.25 180 HIS A N 1
ATOM 1483 C CA . HIS A 1 180 ? -6.717 12.239 18.434 1.00 87.25 180 HIS A CA 1
ATOM 1484 C C . HIS A 1 180 ? -7.797 11.177 18.633 1.00 87.25 180 HIS A C 1
ATOM 1486 O O . HIS A 1 180 ? -7.659 10.322 19.503 1.00 87.25 180 HIS A O 1
ATOM 1492 N N . ILE A 1 181 ? -8.835 11.190 17.790 1.00 86.75 181 ILE A N 1
ATOM 1493 C CA . ILE A 1 181 ? -9.846 10.129 17.772 1.00 86.75 181 ILE A CA 1
ATOM 1494 C C . ILE A 1 181 ? -9.160 8.792 17.455 1.00 86.75 181 ILE A C 1
ATOM 1496 O O . ILE A 1 181 ? -9.310 7.834 18.207 1.00 86.75 181 ILE A O 1
ATOM 1500 N N . ALA A 1 182 ? -8.351 8.734 16.391 1.00 84.12 182 ALA A N 1
ATOM 1501 C CA . ALA A 1 182 ? -7.647 7.518 15.983 1.00 84.12 182 ALA A CA 1
ATOM 1502 C C . ALA A 1 182 ? -6.706 6.988 17.073 1.00 84.12 182 ALA A C 1
ATOM 1504 O O . ALA A 1 182 ? -6.705 5.791 17.362 1.00 84.12 182 ALA A O 1
ATOM 1505 N N . GLU A 1 183 ? -5.925 7.876 17.691 1.00 87.00 183 GLU A N 1
ATOM 1506 C CA . GLU A 1 183 ? -5.008 7.525 18.774 1.00 87.00 183 GLU A CA 1
ATOM 1507 C C . GLU A 1 183 ? -5.755 6.980 19.996 1.00 87.00 183 GLU A C 1
ATOM 1509 O O . GLU A 1 183 ? -5.353 5.953 20.545 1.00 87.00 183 GLU A O 1
ATOM 1514 N N . HIS A 1 184 ? -6.864 7.614 20.385 1.00 91.50 184 HIS A N 1
ATOM 1515 C CA . HIS A 1 184 ? -7.686 7.162 21.503 1.00 91.50 184 HIS A CA 1
ATOM 1516 C C . HIS A 1 184 ? -8.266 5.767 21.252 1.00 91.50 184 HIS A C 1
ATOM 1518 O O . HIS A 1 184 ? -8.054 4.864 22.061 1.00 91.50 184 HIS A O 1
ATOM 1524 N N . VAL A 1 185 ? -8.929 5.561 20.106 1.00 89.56 185 VAL A N 1
ATOM 1525 C CA . VAL A 1 185 ? -9.537 4.263 19.773 1.00 89.56 185 VAL A CA 1
ATOM 1526 C C . VAL A 1 185 ? -8.476 3.165 19.709 1.00 89.56 185 VAL A C 1
ATOM 1528 O O . VAL A 1 185 ? -8.652 2.105 20.310 1.00 89.56 185 VAL A O 1
ATOM 1531 N N . LYS A 1 186 ? -7.345 3.426 19.039 1.00 88.81 186 LYS A N 1
ATOM 1532 C CA . LYS A 1 186 ? -6.220 2.483 18.977 1.00 88.81 186 LYS A CA 1
ATOM 1533 C C . LYS A 1 186 ? -5.729 2.107 20.374 1.00 88.81 186 LYS A C 1
ATOM 1535 O O . LYS A 1 186 ? -5.544 0.925 20.650 1.00 88.81 186 LYS A O 1
ATOM 1540 N N . LYS A 1 187 ? -5.514 3.095 21.246 1.00 90.69 187 LYS A N 1
ATOM 1541 C CA . LYS A 1 187 ? -4.973 2.877 22.590 1.00 90.69 187 LYS A CA 1
ATOM 1542 C C . LYS A 1 187 ? -5.887 1.997 23.439 1.00 90.69 187 LYS A C 1
ATOM 1544 O O . LYS A 1 187 ? -5.403 1.056 24.062 1.00 90.69 187 LYS A O 1
ATOM 1549 N N . GLU A 1 188 ? -7.188 2.270 23.443 1.00 93.38 188 GLU A N 1
ATOM 1550 C CA . GLU A 1 188 ? -8.160 1.468 24.195 1.00 93.38 188 GLU A CA 1
ATOM 1551 C C . GLU A 1 188 ? -8.234 0.024 23.668 1.00 93.38 188 GLU A C 1
ATOM 1553 O O . GLU A 1 188 ? -8.262 -0.927 24.453 1.00 93.38 188 GLU A O 1
ATOM 1558 N N . PHE A 1 189 ? -8.177 -0.168 22.346 1.00 89.81 189 PHE A N 1
ATOM 1559 C CA . PHE A 1 189 ? -8.167 -1.502 21.735 1.00 89.81 189 PHE A CA 1
ATOM 1560 C C . PHE A 1 189 ? -6.883 -2.285 22.017 1.00 89.81 189 PHE A C 1
ATOM 1562 O O . PHE A 1 189 ? -6.957 -3.465 22.361 1.00 89.81 189 PHE A O 1
ATOM 1569 N N . ASP A 1 190 ? -5.718 -1.639 21.941 1.00 86.44 190 ASP A N 1
ATOM 1570 C CA . ASP A 1 190 ? -4.432 -2.253 22.283 1.00 86.44 190 ASP A CA 1
ATOM 1571 C C . ASP A 1 190 ? -4.390 -2.705 23.754 1.00 86.44 190 ASP A C 1
ATOM 1573 O O . ASP A 1 190 ? -3.851 -3.772 24.057 1.00 86.44 190 ASP A O 1
ATOM 1577 N N . ILE A 1 191 ? -4.995 -1.934 24.669 1.00 91.81 191 ILE A N 1
ATOM 1578 C CA . ILE A 1 191 ? -5.124 -2.298 26.091 1.00 91.81 191 ILE A CA 1
ATOM 1579 C C . ILE A 1 191 ? -6.058 -3.501 26.267 1.00 91.81 191 ILE A C 1
ATOM 1581 O O . ILE A 1 191 ? -5.762 -4.407 27.047 1.00 91.81 191 ILE A O 1
ATOM 1585 N N . LYS A 1 192 ? -7.194 -3.515 25.564 1.00 92.56 192 LYS A N 1
ATOM 1586 C CA . LYS A 1 192 ? -8.268 -4.492 25.784 1.00 92.56 192 LYS A CA 1
ATOM 1587 C C . LYS A 1 192 ? -8.055 -5.824 25.064 1.00 92.56 192 LYS A C 1
ATOM 1589 O O . LYS A 1 192 ? -8.485 -6.860 25.568 1.00 92.56 192 LYS A O 1
ATOM 1594 N N . TYR A 1 193 ? -7.400 -5.808 23.906 1.00 86.12 193 TYR A N 1
ATOM 1595 C CA . TYR A 1 193 ? -7.290 -6.959 23.002 1.00 86.12 193 TYR A CA 1
ATOM 1596 C C . TYR A 1 193 ? -5.862 -7.238 22.528 1.00 86.12 193 TYR A C 1
ATOM 1598 O O . TYR A 1 193 ? -5.680 -7.903 21.507 1.00 86.12 193 TYR A O 1
ATOM 1606 N N . ASN A 1 194 ? -4.869 -6.787 23.295 1.00 81.31 194 ASN A N 1
ATOM 1607 C CA . ASN A 1 194 ? -3.435 -6.876 23.020 1.00 81.31 194 ASN A CA 1
ATOM 1608 C C . ASN A 1 194 ? -2.936 -5.901 21.936 1.00 81.31 194 ASN A C 1
ATOM 1610 O O . ASN A 1 194 ? -3.659 -5.590 20.990 1.00 81.31 194 ASN A O 1
ATOM 1614 N N . PRO A 1 195 ? -1.672 -5.452 22.038 1.00 75.19 195 PRO A N 1
ATOM 1615 C CA . PRO A 1 195 ? -1.137 -4.391 21.195 1.00 75.19 195 PRO A CA 1
ATOM 1616 C C . PRO A 1 195 ? -0.759 -4.880 19.794 1.00 75.19 195 PRO A C 1
ATOM 1618 O O . PRO A 1 195 ? 0.317 -5.444 19.608 1.00 75.19 195 PRO A O 1
ATOM 1621 N N . ILE A 1 196 ? -1.629 -4.629 18.815 1.00 76.38 196 ILE A N 1
ATOM 1622 C CA . ILE A 1 196 ? -1.408 -4.825 17.365 1.00 76.38 196 ILE A CA 1
ATOM 1623 C C . ILE A 1 196 ? -2.377 -3.989 16.503 1.00 76.38 196 ILE A C 1
ATOM 1625 O O . ILE A 1 196 ? -2.326 -4.045 15.270 1.00 76.38 196 ILE A O 1
ATOM 1629 N N . TRP A 1 197 ? -3.283 -3.234 17.125 1.00 80.88 197 TRP A N 1
ATOM 1630 C CA . TRP A 1 197 ? -4.409 -2.606 16.449 1.00 80.88 197 TRP A CA 1
ATOM 1631 C C . TRP A 1 197 ? -3.992 -1.337 15.730 1.00 80.88 197 TRP A C 1
ATOM 1633 O O . TRP A 1 197 ? -3.053 -0.648 16.122 1.00 80.88 197 TRP A O 1
ATOM 1643 N N . HIS A 1 198 ? -4.700 -0.997 14.666 1.00 76.00 198 HIS A N 1
ATOM 1644 C CA . HIS A 1 198 ? -4.479 0.242 13.938 1.00 76.00 198 HIS A CA 1
ATOM 1645 C C . HIS A 1 198 ? -5.843 0.892 13.737 1.00 76.00 198 HIS A C 1
ATOM 1647 O O . HIS A 1 198 ? -6.657 0.303 13.053 1.00 76.00 198 HIS A O 1
ATOM 1653 N N . CYS A 1 199 ? -6.097 2.086 14.289 1.00 82.69 199 CYS A N 1
ATOM 1654 C CA . CYS A 1 199 ? -7.293 2.857 13.916 1.00 82.69 199 CYS A CA 1
ATOM 1655 C C . CYS A 1 199 ? -6.918 3.935 12.900 1.00 82.69 199 CYS A C 1
ATOM 1657 O O . CYS A 1 199 ? -5.962 4.691 13.086 1.00 82.69 199 CYS A O 1
ATOM 1659 N N . ILE A 1 200 ? -7.695 4.015 11.825 1.00 77.31 200 ILE A N 1
ATOM 1660 C CA . ILE A 1 200 ? -7.621 5.084 10.827 1.00 77.31 200 ILE A CA 1
ATOM 1661 C C . ILE A 1 200 ? -8.925 5.857 10.886 1.00 77.31 200 ILE A C 1
ATOM 1663 O O . ILE A 1 200 ? -9.957 5.270 10.594 1.00 77.31 200 ILE A O 1
ATOM 1667 N N . VAL A 1 201 ? -8.873 7.153 11.200 1.00 79.81 201 VAL A N 1
ATOM 1668 C CA . VAL A 1 201 ? -10.048 8.035 11.275 1.00 79.81 201 VAL A CA 1
ATOM 1669 C C . VAL A 1 201 ? -10.003 9.091 10.179 1.00 79.81 201 VAL A C 1
ATOM 1671 O O . VAL A 1 201 ? -8.940 9.631 9.888 1.00 79.81 201 VAL A O 1
ATOM 1674 N N . GLY A 1 202 ? -11.153 9.422 9.590 1.00 71.75 202 GLY A N 1
ATOM 1675 C CA . GLY A 1 202 ? -11.232 10.524 8.631 1.00 71.75 202 GLY A CA 1
ATOM 1676 C C . GLY A 1 202 ? -12.650 10.975 8.315 1.00 71.75 202 GLY A C 1
ATOM 1677 O O . GLY A 1 202 ? -13.577 10.161 8.267 1.00 71.75 202 GLY A O 1
ATOM 1678 N N . ARG A 1 203 ? -12.808 12.279 8.074 1.00 60.81 203 ARG A N 1
ATOM 1679 C CA . ARG A 1 203 ? -14.035 12.896 7.567 1.00 60.81 203 ARG A CA 1
ATOM 1680 C C . ARG A 1 203 ? -14.034 12.823 6.042 1.00 60.81 203 ARG A C 1
ATOM 1682 O O . ARG A 1 203 ? -13.137 13.351 5.392 1.00 60.81 203 ARG A O 1
ATOM 1689 N N . ASN A 1 204 ? -15.068 12.219 5.455 1.00 51.00 204 ASN A N 1
ATOM 1690 C CA . ASN A 1 204 ? -15.274 12.094 3.995 1.00 51.00 204 ASN A CA 1
ATOM 1691 C C . ASN A 1 204 ? -14.491 11.000 3.261 1.00 51.00 204 ASN A C 1
ATOM 1693 O O . ASN A 1 204 ? -14.232 11.122 2.059 1.00 51.00 204 ASN A O 1
ATOM 1697 N N . PHE A 1 205 ? -14.209 9.879 3.914 1.00 45.62 205 PHE A N 1
ATOM 1698 C CA . PHE A 1 205 ? -13.928 8.665 3.160 1.00 45.62 205 PHE A CA 1
ATOM 1699 C C . PHE A 1 205 ? -15.113 8.377 2.197 1.00 45.62 205 PHE A C 1
ATOM 1701 O O . PHE A 1 205 ? -16.269 8.255 2.601 1.00 45.62 205 PHE A O 1
ATOM 1708 N N . GLY A 1 206 ? -14.844 8.407 0.884 1.00 42.78 206 GLY A N 1
ATOM 1709 C CA . GLY A 1 206 ? -15.777 7.991 -0.173 1.00 42.78 206 GLY A CA 1
ATOM 1710 C C . GLY A 1 206 ? -16.956 8.910 -0.542 1.00 42.78 206 GLY A C 1
ATOM 1711 O O . GLY A 1 206 ? -17.822 8.453 -1.287 1.00 42.78 206 GLY A O 1
ATOM 1712 N N . ARG A 1 207 ? -17.033 10.178 -0.102 1.00 38.81 207 ARG A N 1
ATOM 1713 C CA . ARG A 1 207 ? -18.125 11.073 -0.551 1.00 38.81 207 ARG A CA 1
ATOM 1714 C C . ARG A 1 207 ? -17.900 11.467 -2.022 1.00 38.81 207 ARG A C 1
ATOM 1716 O O . ARG A 1 207 ? -16.933 12.154 -2.342 1.00 38.81 207 ARG A O 1
ATOM 1723 N N . LEU A 1 208 ? -18.781 11.030 -2.929 1.00 34.59 208 LEU A N 1
ATOM 1724 C CA . LEU A 1 208 ? -18.855 11.585 -4.285 1.00 34.59 208 LEU A CA 1
ATOM 1725 C C . LEU A 1 208 ? -19.113 13.088 -4.158 1.00 34.59 208 LEU A C 1
ATOM 1727 O O . LEU A 1 208 ? -20.131 13.496 -3.601 1.00 34.59 208 LEU A O 1
ATOM 1731 N N . ALA A 1 209 ? -18.192 13.909 -4.660 1.00 34.25 209 ALA A N 1
ATOM 1732 C CA . ALA A 1 209 ? -18.413 15.341 -4.781 1.00 34.25 209 ALA A CA 1
ATOM 1733 C C . ALA A 1 209 ? -19.516 15.567 -5.822 1.00 34.25 209 ALA A C 1
ATOM 1735 O O . ALA A 1 209 ? -19.248 15.679 -7.020 1.00 34.25 209 ALA A O 1
ATOM 1736 N N . VAL A 1 210 ? -20.773 15.604 -5.379 1.00 37.59 210 VAL A N 1
ATOM 1737 C CA . VAL A 1 210 ? -21.868 16.103 -6.205 1.00 37.59 210 VAL A CA 1
ATOM 1738 C C . VAL A 1 210 ? -21.598 17.595 -6.373 1.00 37.59 210 VAL A C 1
ATOM 1740 O O . VAL A 1 210 ? -21.788 18.386 -5.450 1.00 37.59 210 VAL A O 1
ATOM 1743 N N . LYS A 1 211 ? -21.033 17.985 -7.522 1.00 33.62 211 LYS A N 1
ATOM 1744 C CA . LYS A 1 211 ? -20.860 19.399 -7.858 1.00 33.62 211 LYS A CA 1
ATOM 1745 C C . LYS A 1 211 ? -22.239 20.053 -7.812 1.00 33.62 211 LYS A C 1
ATOM 1747 O O . LYS A 1 211 ? -23.141 19.616 -8.520 1.00 33.62 211 LYS A O 1
ATOM 1752 N N . ASN A 1 212 ? -22.330 21.115 -7.015 1.00 32.56 212 ASN A N 1
ATOM 1753 C CA . ASN A 1 212 ? -23.483 21.989 -6.789 1.00 32.56 212 ASN A CA 1
ATOM 1754 C C . ASN A 1 212 ? -24.434 21.535 -5.678 1.00 32.56 212 ASN A C 1
ATOM 1756 O O . ASN A 1 212 ? -25.558 21.173 -5.968 1.00 32.56 212 ASN A O 1
ATOM 1760 N N . PHE A 1 213 ? -24.004 21.632 -4.419 1.00 28.72 213 PHE A N 1
ATOM 1761 C CA . PHE A 1 213 ? -24.762 22.272 -3.332 1.00 28.72 213 PHE A CA 1
ATOM 1762 C C . PHE A 1 213 ? -23.782 22.550 -2.178 1.00 28.72 213 PHE A C 1
ATOM 176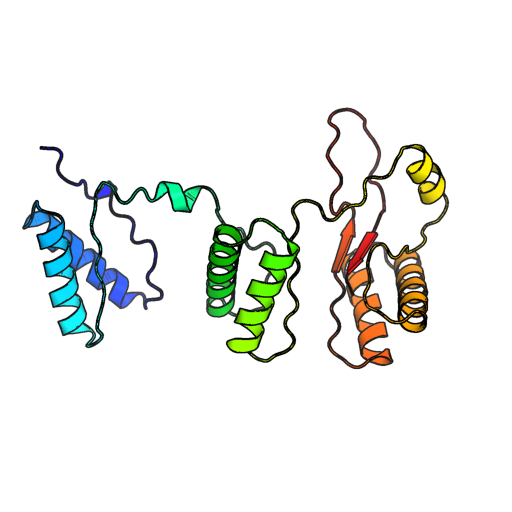4 O O . PHE A 1 213 ? -23.039 21.663 -1.765 1.00 28.72 213 PHE A O 1
ATOM 1771 N N . ASN A 1 214 ? -23.737 23.793 -1.686 1.00 30.30 214 ASN A N 1
ATOM 1772 C CA . ASN A 1 214 ? -22.959 24.172 -0.502 1.00 30.30 214 ASN A CA 1
ATOM 1773 C C . ASN A 1 214 ? -23.574 23.507 0.741 1.00 30.30 214 ASN A C 1
ATOM 1775 O O . ASN A 1 214 ? -24.431 24.102 1.392 1.00 30.30 214 ASN A O 1
ATOM 1779 N N . PHE A 1 215 ? -23.138 22.295 1.078 1.00 30.89 215 PHE A N 1
ATOM 1780 C CA . PHE A 1 215 ? -23.318 21.744 2.418 1.00 30.89 215 PHE A CA 1
ATOM 1781 C C . PHE A 1 215 ? -22.032 21.945 3.216 1.00 30.89 215 PHE A C 1
ATOM 1783 O O . PHE A 1 215 ? -20.933 21.617 2.766 1.00 30.89 215 PHE A O 1
ATOM 1790 N N . ARG A 1 216 ? -22.183 22.567 4.391 1.00 30.72 216 ARG A N 1
ATOM 1791 C CA . ARG A 1 216 ? -21.140 22.657 5.415 1.00 30.72 216 ARG A CA 1
ATOM 1792 C C . ARG A 1 216 ? -20.628 21.248 5.718 1.00 30.72 216 ARG A C 1
ATOM 1794 O O . ARG A 1 216 ? -21.425 20.328 5.827 1.00 30.72 216 ARG A O 1
ATOM 1801 N N . SER A 1 217 ? -19.309 21.138 5.847 1.00 35.28 217 SER A N 1
ATOM 1802 C CA . SER A 1 217 ? -18.534 19.969 6.278 1.00 35.28 217 SER A CA 1
ATOM 1803 C C . SER A 1 217 ? -19.328 18.940 7.095 1.00 35.28 217 SER A C 1
ATOM 1805 O O . SER A 1 217 ? -19.598 19.151 8.277 1.00 35.28 217 SER A O 1
ATOM 1807 N N . ASP A 1 218 ? -19.667 17.819 6.468 1.00 42.66 218 ASP A N 1
ATOM 1808 C CA . ASP A 1 218 ? -20.337 16.704 7.129 1.00 42.66 218 ASP A CA 1
ATOM 1809 C C . ASP A 1 218 ? -19.349 15.949 8.046 1.00 42.66 218 ASP A C 1
ATOM 1811 O O . ASP A 1 218 ? -18.361 15.378 7.577 1.00 42.66 218 ASP A O 1
ATOM 1815 N N . ASN A 1 219 ? -19.619 15.927 9.355 1.00 43.00 219 ASN A N 1
ATOM 1816 C CA . ASN A 1 219 ? -18.774 15.352 10.420 1.00 43.00 219 ASN A CA 1
ATOM 1817 C C . ASN A 1 219 ? -18.834 13.809 10.520 1.00 43.00 219 ASN A C 1
ATOM 1819 O O . ASN A 1 219 ? -18.780 13.250 11.612 1.00 43.00 219 ASN A O 1
ATOM 1823 N N . ASN A 1 220 ? -18.940 13.096 9.398 1.00 42.56 220 ASN A N 1
ATOM 1824 C CA . ASN A 1 220 ? -18.997 11.630 9.418 1.00 42.56 220 ASN A CA 1
ATOM 1825 C C . ASN A 1 220 ? -17.580 11.048 9.474 1.00 42.56 220 ASN A C 1
ATOM 1827 O O . ASN A 1 220 ? -16.853 11.106 8.478 1.00 42.56 220 ASN A O 1
ATOM 1831 N N . TYR A 1 221 ? -17.213 10.484 10.625 1.00 45.38 221 TYR A N 1
ATOM 1832 C CA . TYR A 1 221 ? -15.937 9.812 10.850 1.00 45.38 221 TYR A CA 1
ATOM 1833 C C . TYR A 1 221 ? -16.058 8.313 10.562 1.00 45.38 221 TYR A C 1
ATOM 1835 O O . TYR A 1 221 ? -17.001 7.655 10.994 1.00 45.38 221 TYR A O 1
ATOM 1843 N N . TYR A 1 222 ? -15.084 7.767 9.843 1.00 47.00 222 TYR A N 1
ATOM 1844 C CA . TYR A 1 222 ? -14.949 6.328 9.619 1.00 47.00 222 TYR A CA 1
ATOM 1845 C C . TYR A 1 222 ? -13.724 5.851 10.394 1.00 47.00 222 TYR A C 1
ATOM 1847 O O . TYR A 1 222 ? -12.658 6.392 10.127 1.00 47.00 222 TYR A O 1
ATOM 1855 N N . CYS A 1 223 ? -13.858 4.890 11.321 1.00 47.69 223 CYS A N 1
ATOM 1856 C CA . CYS A 1 223 ? -12.706 4.177 11.892 1.00 47.69 223 CYS A CA 1
ATOM 1857 C C . CYS A 1 223 ? -12.610 2.773 11.280 1.00 47.69 223 CYS A C 1
ATOM 1859 O O . CYS A 1 223 ? -13.592 2.029 11.249 1.00 47.69 223 CYS A O 1
ATOM 1861 N N . ILE A 1 224 ? -11.429 2.430 10.770 1.00 53.09 224 ILE A N 1
ATOM 1862 C CA . ILE A 1 224 ? -11.037 1.047 10.479 1.00 53.09 224 ILE A CA 1
ATOM 1863 C C . ILE A 1 224 ? -10.098 0.662 11.611 1.00 53.09 224 ILE A C 1
ATOM 1865 O O . ILE A 1 224 ? -9.021 1.249 11.670 1.00 53.09 224 ILE A O 1
ATOM 1869 N N . VAL A 1 225 ? -10.553 -0.224 12.503 1.00 42.06 225 VAL A N 1
ATOM 1870 C CA . VAL A 1 225 ? -9.771 -0.816 13.603 1.00 42.06 225 VAL A CA 1
ATOM 1871 C C . VAL A 1 225 ? -9.244 -2.176 13.164 1.00 42.06 225 VAL A C 1
ATOM 1873 O O . VAL A 1 225 ? -10.059 -2.943 12.597 1.00 42.06 225 VAL A O 1
#

Secondary structure (DSSP, 8-state):
--PPPGGG---------HHHHHHHHHHHHHHHTT--SHHHHHHHHHHHHHHHH-S-------TT--THHHHT---------S-HHHHHHHHHHHHHHHHH-SSHHHHHHHHHHHHHHHSSS-------S-------HHHHHHHTS------SS--S-HHHHHHHHHHHHHHHHH-SSHHHHHHHHHHHHHHHH-S----EEEETTT----SS--------EEEE-

Sequence (225 aa):
MVGIKQSDMLIIKCNIQNEMQCYVKMLVQKAMKRYEEEREVATYIKVRFDSHYQEYWQCIVGKHFDWTIMSERKAVIKNADMERTVQDDAVYVASAAMDKYDIEKDVAAYIKKEFDRKYTPNWHCIVGKHFGSYQTLYNLLENMIEHKAVIKNTNMSTKMQEDAIDVTSDALDKYELEMHIAEHVKKEFDIKYNPIWHCIVGRNFGRLAVKNFNFRSDNNYYCIV

pLDDT: mean 70.41, std 17.8, range [28.72, 93.38]